Protein AF-A0A2A9PCC7-F1 (afdb_monomer)

Foldseek 3Di:
DDDDPVRQVVQVVVCVVDCPDCLVVQLVVVVVVCVVVVADWDFDPDAQDDCLQFPGNSQQVQLRTFHPVQPPAQFTFGDLSRDHTHGDQQDKRKDAVNQGNLVSVLVVLCQAWPADPPPPPGIDGDDLVSQLVVLSGGGGVRSVLSNVQSDQDQDQQEPVDADCDQDDPCQQHAHGDPHNNSVSVSVSVCSVVNDMEIEHRHYYPPGDPHHYHD

Solvent-accessible surface area (backbone atoms only — not comparable to full-atom values): 12075 Å² total; per-residue (Å²): 127,92,71,59,69,69,57,52,52,52,50,53,55,50,52,73,74,57,65,85,76,57,62,57,60,53,43,52,50,46,52,53,52,37,58,78,66,67,60,72,71,38,66,66,94,64,61,55,59,52,60,76,52,19,73,40,71,66,19,34,48,45,29,45,38,26,38,58,88,28,68,82,45,65,60,40,24,32,58,76,89,48,68,77,39,54,69,29,42,66,41,80,46,60,41,39,74,60,50,43,48,41,74,45,45,60,72,52,43,59,72,49,45,39,76,58,98,78,47,91,83,56,70,47,67,54,52,66,69,56,50,28,55,55,25,54,36,30,27,37,57,47,16,51,50,52,25,65,63,62,52,95,72,66,58,71,46,36,88,91,46,57,34,85,52,95,80,58,96,57,47,77,39,33,28,33,38,87,46,68,66,52,42,52,51,49,51,52,48,41,43,71,68,68,50,61,34,34,43,38,67,29,61,51,82,78,70,59,87,42,57,35,34,66

Secondary structure (DSSP, 8-state):
----HHHHHHHHHHHHT--SSSHHHHHHHHHHHHHHTT--EE--SS-SS-GGGBSSHHHHHHHH-EEGGGTTSSS-B--TTSPPPPB-TTS-EEESTTT--HHHHHTTHHHHEE--TT-TT--EE--HHHHHHHHHHB-HHHHHHHHHHS-S------TT--BSSTT-S-TTS-B--SSHHHHHHHHHHHHHTT--EEE-SS--SSPPSS-EE-

pLDDT: mean 88.78, std 9.53, range [52.44, 97.06]

Nearest PDB structures (foldseek):
  3qxf-assembly3_C  TM=2.014E-01  e=2.610E+00  Escherichia coli K-12

Radius of gyration: 18.15 Å; Cα contacts (8 Å, |Δi|>4): 337; chains: 1; bounding box: 40×47×53 Å

Structure (mmCIF, N/CA/C/O backbone):
data_AF-A0A2A9PCC7-F1
#
_entry.id   AF-A0A2A9PCC7-F1
#
loop_
_atom_site.group_PDB
_atom_site.id
_atom_site.type_symbol
_atom_site.label_atom_id
_atom_site.label_alt_id
_atom_site.label_comp_id
_atom_site.label_asym_id
_atom_site.label_entity_id
_atom_site.label_seq_id
_atom_site.pdbx_PDB_ins_code
_atom_site.Cartn_x
_atom_site.Cartn_y
_atom_site.Cartn_z
_atom_site.occupancy
_atom_site.B_iso_or_equiv
_atom_site.auth_seq_id
_atom_site.auth_comp_id
_atom_site.auth_asym_id
_atom_site.auth_atom_id
_atom_site.pdbx_PDB_model_num
ATOM 1 N N . MET A 1 1 ? -16.945 -7.552 2.153 1.00 56.59 1 MET A N 1
ATOM 2 C CA . MET A 1 1 ? -16.124 -8.610 2.769 1.00 56.59 1 MET A CA 1
ATOM 3 C C . MET A 1 1 ? -17.062 -9.746 3.156 1.00 56.59 1 MET A C 1
ATOM 5 O O . MET A 1 1 ? -17.793 -9.601 4.124 1.00 56.59 1 MET A O 1
ATOM 9 N N . HIS A 1 2 ? -17.140 -10.803 2.345 1.00 59.34 2 HIS A N 1
ATOM 10 C CA . HIS A 1 2 ? -17.903 -12.009 2.684 1.00 59.34 2 HIS A CA 1
ATOM 11 C C . HIS A 1 2 ? -16.913 -13.056 3.194 1.00 59.34 2 HIS A C 1
ATOM 13 O O . HIS A 1 2 ? -16.116 -13.575 2.422 1.00 59.34 2 HIS A O 1
ATOM 19 N N . VAL A 1 3 ? -16.936 -13.304 4.499 1.00 71.94 3 VAL A N 1
ATOM 20 C CA . VAL A 1 3 ? -16.258 -14.432 5.146 1.00 71.94 3 VAL A CA 1
ATOM 21 C C . VAL A 1 3 ? -17.315 -15.107 6.000 1.00 71.94 3 VAL A C 1
ATOM 23 O O . VAL A 1 3 ? -18.031 -14.427 6.740 1.00 71.94 3 VAL A O 1
ATOM 26 N N . GLU A 1 4 ? -17.439 -16.424 5.889 1.00 83.06 4 GLU A N 1
ATOM 27 C CA . GLU A 1 4 ? -18.392 -17.166 6.705 1.00 83.06 4 GLU A CA 1
ATOM 28 C C . GLU A 1 4 ? -17.988 -17.064 8.187 1.00 83.06 4 GLU A C 1
ATOM 30 O O . GLU A 1 4 ? -16.826 -17.322 8.521 1.00 83.06 4 GLU A O 1
ATOM 35 N N . PRO A 1 5 ? -18.906 -16.739 9.119 1.00 80.69 5 PRO A N 1
ATOM 36 C CA . PRO A 1 5 ? -18.561 -16.554 10.532 1.00 80.69 5 PRO A CA 1
ATOM 37 C C . PRO A 1 5 ? -17.791 -17.736 11.140 1.00 80.69 5 PRO A C 1
ATOM 39 O O . PRO A 1 5 ? -16.881 -17.553 11.946 1.00 80.69 5 PRO A O 1
ATOM 42 N N . LYS A 1 6 ? -18.112 -18.965 10.714 1.00 82.06 6 LYS A N 1
ATOM 43 C CA . LYS A 1 6 ? -17.423 -20.186 11.160 1.00 82.06 6 LYS A CA 1
ATOM 44 C C . LYS A 1 6 ? -15.967 -20.249 10.694 1.00 82.06 6 LYS A C 1
ATOM 46 O O . LYS A 1 6 ? -15.125 -20.763 11.426 1.00 82.06 6 LYS A O 1
ATOM 51 N N . GLU A 1 7 ? -15.673 -19.762 9.493 1.00 81.44 7 GLU A N 1
ATOM 52 C CA . GLU A 1 7 ? -14.310 -19.712 8.959 1.00 81.44 7 GLU A CA 1
ATOM 53 C C . GLU A 1 7 ? -13.479 -18.664 9.692 1.00 81.44 7 GLU A C 1
ATOM 55 O O . GLU A 1 7 ? -12.349 -18.948 10.086 1.00 81.44 7 GLU A O 1
ATOM 60 N N . LEU A 1 8 ? -14.071 -17.497 9.962 1.00 77.94 8 LEU A N 1
ATOM 61 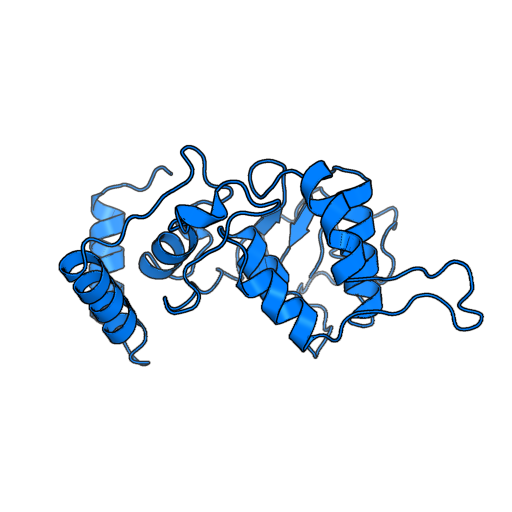C CA . LEU A 1 8 ? -13.422 -16.445 10.737 1.00 77.94 8 LEU A CA 1
ATOM 62 C C . LEU A 1 8 ? -13.056 -16.930 12.146 1.00 77.94 8 LEU A C 1
ATOM 64 O O . LEU A 1 8 ? -11.912 -16.776 12.564 1.00 77.94 8 LEU A O 1
ATOM 68 N N . ILE A 1 9 ? -13.994 -17.567 12.855 1.00 80.94 9 ILE A N 1
ATOM 69 C CA . ILE A 1 9 ? -13.752 -18.101 14.206 1.00 80.94 9 ILE A CA 1
ATOM 70 C C . ILE A 1 9 ? -12.628 -19.141 14.191 1.00 80.94 9 ILE A C 1
ATOM 72 O O . ILE A 1 9 ? -11.730 -19.085 15.029 1.00 80.94 9 ILE A O 1
ATOM 76 N N . LYS A 1 10 ? -12.644 -20.070 13.226 1.00 82.75 10 LYS A N 1
ATOM 77 C CA . LYS A 1 10 ? -11.577 -21.071 13.077 1.00 82.75 10 LYS A CA 1
ATOM 78 C C . LYS A 1 10 ? -10.221 -20.423 12.813 1.00 82.75 10 LYS A C 1
ATOM 80 O O . LYS A 1 10 ? -9.235 -20.840 13.409 1.00 82.75 10 LYS A O 1
ATOM 85 N N . SER A 1 11 ? -10.176 -19.412 11.947 1.00 76.50 11 SER A N 1
ATOM 86 C CA . SER A 1 11 ? -8.943 -18.697 11.628 1.00 76.50 11 SER A CA 1
ATOM 87 C C . SER A 1 11 ? -8.408 -17.935 12.841 1.00 76.50 11 SER A C 1
ATOM 89 O O . SER A 1 11 ? -7.229 -18.054 13.144 1.00 76.50 11 SER A O 1
ATOM 91 N N . ILE A 1 12 ? -9.264 -17.247 13.601 1.00 79.31 12 ILE A N 1
ATOM 92 C CA . ILE A 1 12 ? -8.862 -16.573 14.845 1.00 79.31 12 ILE A CA 1
ATOM 93 C C . ILE A 1 12 ? -8.318 -17.580 15.866 1.00 79.31 12 ILE A C 1
ATOM 95 O O . ILE A 1 12 ? -7.253 -17.356 16.431 1.00 79.31 12 ILE A O 1
ATOM 99 N N . ALA A 1 13 ? -9.017 -18.698 16.084 1.00 77.38 13 ALA A N 1
ATOM 100 C CA . ALA A 1 13 ? -8.581 -19.731 17.024 1.00 77.38 13 ALA A CA 1
ATOM 101 C C . ALA A 1 13 ? -7.237 -20.359 16.620 1.00 77.38 13 ALA A C 1
ATOM 103 O O . ALA A 1 13 ? -6.400 -20.637 17.474 1.00 77.38 13 ALA A O 1
ATOM 104 N N . PHE A 1 14 ? -7.024 -20.556 15.318 1.00 81.19 14 PHE A N 1
ATOM 105 C CA . PHE A 1 14 ? -5.764 -21.054 14.781 1.00 81.19 14 PHE A CA 1
ATOM 106 C C . PHE A 1 14 ? -4.611 -20.074 15.007 1.00 81.19 14 PHE A C 1
ATOM 108 O O . PHE A 1 14 ? -3.560 -20.494 15.481 1.00 81.19 14 PHE A O 1
ATOM 115 N N . GLU A 1 15 ? -4.811 -18.784 14.722 1.00 75.44 15 GLU A N 1
ATOM 116 C CA . GLU A 1 15 ? -3.788 -17.754 14.947 1.00 75.44 15 GLU A CA 1
ATOM 117 C C . GLU A 1 15 ? -3.449 -17.608 16.438 1.00 75.44 15 GLU A C 1
ATOM 119 O O . GLU A 1 15 ? -2.276 -17.534 16.790 1.00 75.44 15 GLU A O 1
ATOM 124 N N . LEU A 1 16 ? -4.452 -17.666 17.324 1.00 74.75 16 LEU A N 1
ATOM 125 C CA . LEU A 1 16 ? -4.245 -17.679 18.780 1.00 74.75 16 LEU A CA 1
ATOM 126 C C . LEU A 1 16 ? -3.413 -18.878 19.254 1.00 74.75 16 LEU A C 1
ATOM 128 O O . LEU A 1 16 ? -2.677 -18.763 20.228 1.00 74.75 16 LEU A O 1
ATOM 132 N N . GLY A 1 17 ? -3.512 -20.023 18.576 1.00 68.25 17 GLY A N 1
ATOM 133 C CA . GLY A 1 17 ? -2.721 -21.213 18.890 1.00 68.25 17 GLY A CA 1
ATOM 134 C C . GLY A 1 17 ? -1.304 -21.213 18.307 1.00 68.25 17 GLY A C 1
ATOM 135 O O . GLY A 1 17 ? -0.529 -22.109 18.635 1.00 68.25 17 GLY A O 1
ATOM 136 N N . LYS A 1 18 ? -0.970 -20.259 17.429 1.00 70.62 18 LYS A N 1
ATOM 137 C CA . LYS A 1 18 ? 0.255 -20.247 16.615 1.00 70.62 18 LYS A CA 1
ATOM 138 C C . LYS A 1 18 ? 1.176 -19.050 16.852 1.00 70.62 18 LYS A C 1
ATOM 140 O O . LYS A 1 18 ? 2.086 -18.863 16.049 1.00 70.62 18 LYS A O 1
ATOM 145 N N . ASP A 1 19 ? 0.967 -18.242 17.892 1.00 65.12 19 ASP A N 1
ATOM 146 C CA . ASP A 1 19 ? 1.763 -17.023 18.113 1.00 65.12 19 ASP A CA 1
ATOM 147 C C . ASP A 1 19 ? 3.238 -17.329 18.454 1.00 65.12 19 ASP A C 1
ATOM 149 O O . ASP A 1 19 ? 3.664 -17.291 19.603 1.00 65.12 19 ASP A O 1
ATOM 153 N N . GLU A 1 20 ? 4.035 -17.650 17.433 1.00 52.44 20 GLU A N 1
ATOM 154 C CA . GLU A 1 20 ? 5.476 -17.902 17.533 1.00 52.44 20 GLU A CA 1
ATOM 155 C C . GLU A 1 20 ? 6.285 -16.603 17.712 1.00 52.44 20 GLU A C 1
ATOM 157 O O . GLU A 1 20 ? 7.461 -16.672 18.063 1.00 52.44 20 GLU A O 1
ATOM 162 N N . PHE A 1 21 ? 5.692 -15.417 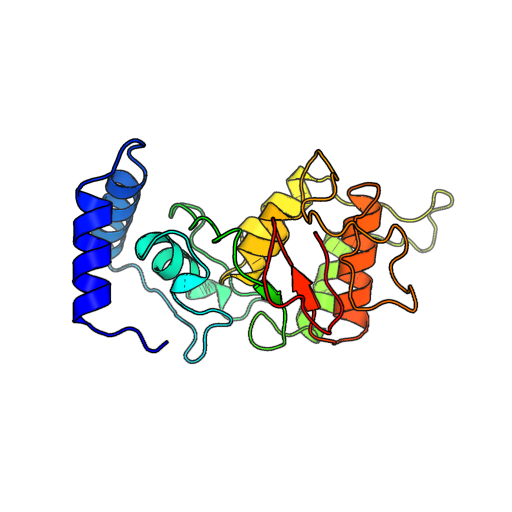17.490 1.00 54.94 21 PHE A N 1
ATOM 163 C CA . PHE A 1 21 ? 6.433 -14.147 17.391 1.00 54.94 21 PHE A CA 1
ATOM 164 C C . PHE A 1 21 ? 5.946 -13.015 18.321 1.00 54.94 21 PHE A C 1
ATOM 166 O O . PHE A 1 21 ? 6.526 -11.929 18.293 1.00 54.94 21 PHE A O 1
ATOM 173 N N . GLY A 1 22 ? 4.904 -13.216 19.136 1.00 59.81 22 GLY A N 1
ATOM 174 C CA . GLY A 1 22 ? 4.375 -12.208 20.074 1.00 59.81 22 GLY A CA 1
ATOM 175 C C . GLY A 1 22 ? 3.668 -11.021 19.401 1.00 59.81 22 GLY A C 1
ATOM 176 O O . GLY A 1 22 ? 3.331 -10.021 20.044 1.00 59.81 22 GLY A O 1
ATOM 177 N N . HIS A 1 23 ? 3.455 -11.090 18.083 1.00 68.38 23 HIS A N 1
ATOM 178 C CA . HIS A 1 23 ? 2.766 -10.045 17.325 1.00 68.38 23 HIS A CA 1
ATOM 179 C C . HIS A 1 23 ? 1.268 -10.027 17.628 1.00 68.38 23 HIS A C 1
ATOM 181 O O . HIS A 1 23 ? 0.637 -8.964 17.552 1.00 68.38 23 HIS A O 1
ATOM 187 N N . LEU A 1 24 ? 0.701 -11.181 17.983 1.00 79.31 24 LEU A N 1
ATOM 188 C CA . LEU A 1 24 ? -0.704 -11.280 18.332 1.00 79.31 24 LEU A CA 1
ATOM 189 C C . LEU A 1 24 ? -0.963 -10.689 19.717 1.00 79.31 24 LEU A C 1
ATOM 191 O O . LEU A 1 24 ? -1.853 -9.849 19.842 1.00 79.31 24 LEU A O 1
ATOM 195 N N . ASP A 1 25 ? -0.130 -11.010 20.706 1.00 81.19 25 ASP A N 1
ATOM 196 C CA . ASP A 1 25 ? -0.209 -10.422 22.049 1.00 81.19 25 ASP A CA 1
ATOM 197 C C . ASP A 1 25 ? -0.170 -8.891 22.020 1.00 81.19 25 ASP A C 1
ATOM 199 O O . ASP A 1 25 ? -1.017 -8.221 22.622 1.00 81.19 25 ASP A O 1
ATOM 203 N N . TYR A 1 26 ? 0.765 -8.310 21.261 1.00 85.50 26 TYR A N 1
ATOM 204 C CA . TYR A 1 26 ? 0.844 -6.856 21.131 1.00 85.50 26 TYR A CA 1
ATOM 205 C C . TYR A 1 26 ? -0.391 -6.267 20.432 1.00 85.50 26 TYR A C 1
ATOM 207 O O . TYR A 1 26 ? -0.892 -5.213 20.829 1.00 85.50 26 TYR A O 1
ATOM 215 N N . THR A 1 27 ? -0.913 -6.944 19.407 1.00 89.31 27 THR A N 1
ATOM 216 C CA . THR A 1 27 ? -2.124 -6.515 18.690 1.00 89.31 27 THR A CA 1
ATOM 217 C C . THR A 1 27 ? -3.352 -6.535 19.607 1.00 89.31 27 THR A C 1
ATOM 219 O O . THR A 1 27 ? -4.112 -5.565 19.654 1.00 89.31 27 THR A O 1
ATOM 222 N N . LEU A 1 28 ? -3.524 -7.599 20.396 1.00 89.06 28 LEU A 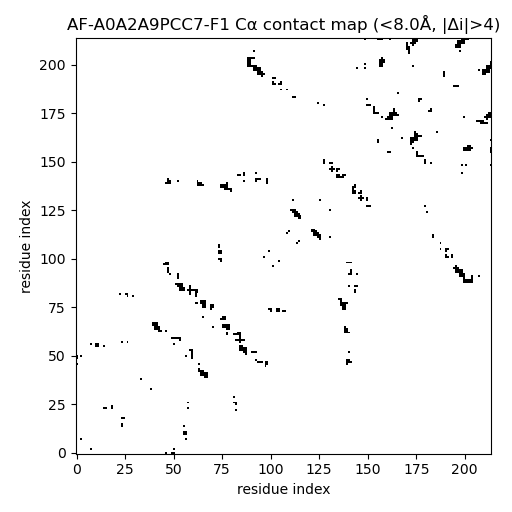N 1
ATOM 223 C CA . LEU A 1 28 ? -4.598 -7.717 21.384 1.00 89.06 28 LEU A CA 1
ATOM 224 C C . LEU A 1 28 ? -4.473 -6.653 22.479 1.00 89.06 28 LEU A C 1
ATOM 226 O O . LEU A 1 28 ? -5.461 -6.002 22.830 1.00 89.06 28 LEU A O 1
ATOM 230 N N . TRP A 1 29 ? -3.255 -6.423 22.973 1.00 90.19 29 TRP A N 1
ATOM 231 C CA . TRP A 1 29 ? -2.974 -5.354 23.926 1.00 90.19 29 TRP A CA 1
ATOM 232 C C . TRP A 1 29 ? -3.323 -3.976 23.357 1.00 90.19 29 TRP A C 1
ATOM 234 O O . TRP A 1 29 ? -3.916 -3.153 24.061 1.00 90.19 29 TRP A O 1
ATOM 244 N N . TRP A 1 30 ? -3.010 -3.725 22.082 1.00 93.62 30 TRP A N 1
ATOM 245 C CA . TRP A 1 30 ? -3.368 -2.477 21.416 1.00 93.62 30 TRP A CA 1
ATOM 246 C C . TRP A 1 30 ? -4.885 -2.279 21.403 1.00 93.62 30 TRP A C 1
ATOM 248 O O . TRP A 1 30 ? -5.349 -1.214 21.811 1.00 93.62 30 TRP A O 1
ATOM 258 N N . TYR A 1 31 ? -5.670 -3.300 21.033 1.00 93.62 31 TYR A N 1
ATOM 259 C CA . TYR A 1 31 ? -7.136 -3.204 21.042 1.00 93.62 31 TYR A CA 1
ATOM 260 C C . TYR A 1 31 ? -7.699 -2.953 22.438 1.00 93.62 31 TYR A C 1
ATOM 262 O O . TYR A 1 31 ? -8.543 -2.071 22.604 1.00 93.62 31 TYR A O 1
ATOM 270 N N . ALA A 1 32 ? -7.206 -3.668 23.452 1.00 93.62 32 ALA A N 1
ATOM 271 C CA . ALA A 1 32 ? -7.622 -3.455 24.834 1.00 93.62 32 ALA A CA 1
ATOM 272 C C . ALA A 1 32 ? -7.322 -2.016 25.285 1.00 93.62 32 ALA A C 1
ATOM 274 O O . ALA A 1 32 ? -8.191 -1.323 25.816 1.00 93.62 32 ALA A O 1
ATOM 275 N N . ARG A 1 33 ? -6.112 -1.519 25.002 1.00 95.50 33 ARG A N 1
ATOM 276 C CA . ARG A 1 33 ? -5.699 -0.152 25.338 1.00 95.50 33 ARG A CA 1
ATOM 277 C C . ARG A 1 33 ? -6.510 0.903 24.584 1.00 95.50 33 ARG A C 1
ATOM 279 O O . ARG A 1 33 ? -6.892 1.903 25.191 1.00 95.50 33 ARG A O 1
ATOM 286 N N . ALA A 1 34 ? -6.751 0.706 23.291 1.00 94.25 34 ALA A N 1
ATOM 287 C CA . ALA A 1 34 ? -7.556 1.596 22.460 1.00 94.25 34 ALA A CA 1
ATOM 288 C C . ALA A 1 34 ? -9.001 1.662 22.974 1.00 94.25 34 ALA A C 1
ATOM 290 O O . ALA A 1 34 ? -9.540 2.755 23.141 1.00 94.25 34 ALA A O 1
ATOM 291 N N . SER A 1 35 ? -9.579 0.510 23.329 1.00 94.50 35 SER A N 1
ATOM 292 C CA . SER A 1 35 ? -1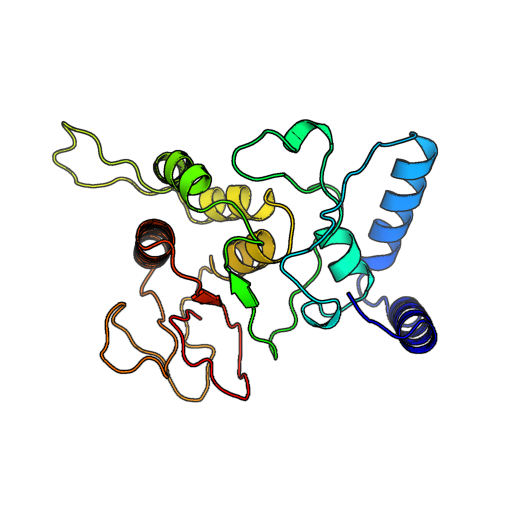0.917 0.413 23.915 1.00 94.50 35 SER A CA 1
ATOM 293 C C . SER A 1 35 ? -11.004 1.122 25.267 1.00 94.50 35 SER A C 1
ATOM 295 O O . SER A 1 35 ? -11.899 1.938 25.466 1.00 94.50 35 SER A O 1
ATOM 297 N N . CYS A 1 36 ? -10.060 0.884 26.186 1.00 95.56 36 CYS A N 1
ATOM 298 C CA . CYS A 1 36 ? -10.034 1.551 27.496 1.00 95.56 36 CYS A CA 1
ATOM 299 C C . CYS A 1 36 ? -9.919 3.077 27.385 1.00 95.56 36 CYS A C 1
ATOM 301 O O . CYS A 1 36 ? -10.409 3.802 28.247 1.00 95.56 36 CYS A O 1
ATOM 303 N N . LYS A 1 37 ? -9.265 3.571 26.330 1.00 95.38 37 LYS A N 1
ATOM 304 C CA . LYS A 1 37 ? -9.120 5.005 26.057 1.00 95.38 37 LYS A CA 1
ATOM 305 C C . LYS A 1 37 ? -10.290 5.606 25.275 1.00 95.38 37 LYS A C 1
ATOM 307 O O . LYS A 1 37 ? -10.262 6.807 25.026 1.00 95.38 37 LYS A O 1
ATOM 312 N N . GLY A 1 38 ? -11.270 4.802 24.856 1.00 95.12 38 GLY A N 1
ATOM 313 C CA . GLY A 1 38 ? -12.356 5.258 23.988 1.00 95.12 38 GLY A CA 1
ATOM 314 C C . GLY A 1 38 ? -11.850 5.802 22.650 1.00 95.12 38 GLY A C 1
ATOM 315 O O . GLY A 1 38 ? -12.382 6.788 22.147 1.00 95.12 38 GLY A O 1
ATOM 316 N N . LEU A 1 39 ? -10.779 5.212 22.106 1.00 95.50 39 LEU A N 1
ATOM 317 C CA . LEU A 1 39 ? -10.175 5.674 20.862 1.00 95.50 39 LEU A CA 1
ATOM 318 C C . LEU A 1 39 ? -11.165 5.517 19.704 1.00 95.50 39 LEU A C 1
ATOM 320 O O . LEU A 1 39 ? -11.618 4.415 19.400 1.00 95.50 39 LEU A O 1
ATOM 324 N N . GLU A 1 40 ? -11.467 6.623 19.033 1.00 95.88 40 GLU A N 1
ATOM 325 C CA . GLU A 1 40 ? -12.351 6.607 17.874 1.00 95.88 40 GLU A CA 1
ATOM 326 C C . GLU A 1 40 ? -11.615 6.115 16.622 1.00 95.88 40 GLU A C 1
ATOM 328 O O . GLU A 1 40 ? -10.528 6.589 16.278 1.00 95.88 40 GLU A O 1
ATOM 333 N N . ILE A 1 41 ? -12.250 5.191 15.906 1.00 95.00 41 ILE A N 1
ATOM 334 C CA . ILE A 1 41 ? -11.745 4.594 14.669 1.00 95.00 41 ILE A CA 1
ATOM 335 C C . ILE A 1 41 ? -12.743 4.810 13.530 1.00 95.00 41 ILE A C 1
ATOM 337 O O . ILE A 1 41 ? -13.940 4.997 13.748 1.00 95.00 41 ILE A O 1
ATOM 341 N N . CYS A 1 42 ? -12.254 4.763 12.299 1.00 96.19 42 CYS A N 1
ATOM 342 C CA . CYS A 1 42 ? -13.079 4.698 11.099 1.00 96.19 42 CYS A CA 1
ATOM 343 C C . CYS A 1 42 ? -12.698 3.464 10.279 1.00 96.19 42 CYS A C 1
ATOM 345 O O . CYS A 1 42 ? -11.594 2.940 10.410 1.00 96.19 42 CYS A O 1
ATOM 347 N N . TRP A 1 43 ? -13.600 3.017 9.411 1.00 94.75 43 TRP A N 1
ATOM 348 C CA . TRP A 1 43 ? -13.320 1.988 8.413 1.00 94.75 43 TRP A CA 1
ATOM 349 C C . TRP A 1 43 ? -14.090 2.286 7.123 1.00 94.75 43 TRP A C 1
ATOM 351 O O . TRP A 1 43 ? -15.183 2.862 7.171 1.00 94.75 43 TRP A O 1
ATOM 361 N N . PRO A 1 44 ? -13.545 1.923 5.951 1.00 92.44 44 PRO A N 1
ATOM 362 C CA . PRO A 1 44 ? -14.246 2.096 4.689 1.00 92.44 44 PRO A CA 1
ATOM 363 C C . PRO A 1 44 ? -15.460 1.162 4.607 1.00 92.44 44 PRO A C 1
ATOM 365 O O . PRO A 1 44 ? -15.382 -0.018 4.942 1.00 92.44 44 PRO A O 1
ATOM 368 N N . VAL A 1 45 ? -16.577 1.669 4.076 1.00 91.62 45 VAL A N 1
ATOM 369 C CA . VAL A 1 45 ? -17.763 0.843 3.764 1.00 91.62 45 VAL A CA 1
ATOM 370 C C . VAL A 1 45 ? -17.432 -0.204 2.692 1.00 91.62 45 VAL A C 1
ATOM 372 O O . VAL A 1 45 ? -17.956 -1.316 2.704 1.00 91.62 45 VAL A O 1
ATOM 375 N N . ARG A 1 46 ? -16.542 0.155 1.760 1.00 92.31 46 ARG A N 1
ATOM 376 C CA . ARG A 1 46 ? -16.029 -0.712 0.697 1.00 92.31 46 ARG A CA 1
ATOM 377 C C . ARG A 1 46 ? -14.496 -0.690 0.735 1.00 92.31 46 ARG A C 1
ATOM 379 O O . ARG A 1 46 ? -13.919 0.186 0.096 1.00 92.31 46 ARG A O 1
ATOM 386 N N . PRO A 1 47 ? -13.848 -1.570 1.522 1.00 93.31 47 PRO A N 1
ATOM 387 C CA . PRO A 1 47 ? -12.390 -1.668 1.535 1.00 93.31 47 PRO A CA 1
ATOM 388 C C . PRO A 1 47 ? -11.855 -2.065 0.155 1.00 93.31 47 PRO A C 1
ATOM 390 O O . PRO A 1 47 ? -12.549 -2.720 -0.623 1.00 93.31 47 PRO A O 1
ATOM 393 N N . ASP A 1 48 ? -10.604 -1.704 -0.137 1.00 93.31 48 ASP A N 1
ATOM 394 C CA . ASP A 1 48 ? -9.931 -2.063 -1.391 1.00 93.31 48 ASP A CA 1
ATOM 395 C C . ASP A 1 48 ? -9.424 -3.512 -1.421 1.00 93.31 48 ASP A C 1
ATOM 397 O O . ASP A 1 48 ? -8.780 -3.926 -2.384 1.00 93.31 48 ASP A O 1
ATOM 401 N N . PHE A 1 49 ? -9.716 -4.286 -0.378 1.00 94.81 49 PHE A N 1
ATOM 402 C CA . PHE A 1 49 ? -9.197 -5.626 -0.152 1.00 94.81 49 PHE A CA 1
ATOM 403 C C . PHE A 1 49 ? -10.245 -6.583 0.402 1.00 94.81 49 PHE A C 1
ATOM 405 O O . PHE A 1 49 ? -11.239 -6.179 1.012 1.00 94.81 49 PHE A O 1
ATOM 412 N N . ASP A 1 50 ? -9.942 -7.868 0.249 1.00 93.00 50 ASP A N 1
ATOM 413 C CA . ASP A 1 50 ? -10.619 -8.962 0.925 1.00 93.00 50 ASP A CA 1
ATOM 414 C C . ASP A 1 50 ? -9.765 -9.510 2.065 1.00 93.00 50 ASP A C 1
ATOM 416 O O . ASP A 1 50 ? -8.544 -9.372 2.098 1.00 93.00 50 ASP A O 1
ATOM 420 N N . PHE A 1 51 ? -10.422 -10.198 2.994 1.00 90.44 51 PHE A N 1
ATOM 421 C CA . PHE A 1 51 ? -9.787 -10.809 4.159 1.00 90.44 51 PHE A CA 1
ATOM 422 C C . PHE A 1 51 ? -8.557 -11.662 3.804 1.00 90.44 51 PHE A C 1
ATOM 424 O O . PHE A 1 51 ? -7.507 -11.545 4.429 1.00 90.44 51 PHE A O 1
ATOM 431 N N . TYR A 1 52 ? -8.669 -12.473 2.751 1.00 91.94 52 TYR A N 1
ATOM 432 C CA . TYR A 1 52 ? -7.623 -13.405 2.326 1.00 91.94 52 TYR A CA 1
ATOM 433 C C . TYR A 1 52 ? -6.400 -12.737 1.688 1.00 91.94 52 TYR A C 1
ATOM 435 O O . TYR A 1 52 ? -5.407 -13.423 1.440 1.00 91.94 52 TYR A O 1
ATOM 443 N N . ASP A 1 53 ? -6.455 -11.430 1.406 1.00 94.25 53 ASP A N 1
ATOM 444 C CA . ASP A 1 53 ? -5.294 -10.667 0.935 1.00 94.25 53 ASP A CA 1
ATOM 445 C C . ASP A 1 53 ? -4.226 -10.500 2.020 1.00 94.25 53 ASP A C 1
ATOM 447 O O . ASP A 1 53 ? -3.089 -10.137 1.710 1.00 94.25 53 ASP A O 1
ATOM 451 N N . PHE A 1 54 ? -4.571 -10.811 3.269 1.00 94.44 54 PHE A N 1
ATOM 452 C CA . PHE A 1 54 ? -3.668 -10.863 4.407 1.00 94.44 54 PHE A CA 1
ATOM 453 C C . PHE A 1 54 ? -3.443 -12.306 4.853 1.00 94.44 54 PHE A C 1
ATOM 455 O O . PHE A 1 54 ? -4.261 -13.191 4.609 1.00 94.44 54 PHE A O 1
ATOM 462 N N . THR A 1 55 ? -2.313 -12.549 5.513 1.00 91.69 55 THR A N 1
ATOM 463 C CA . THR A 1 55 ? -1.991 -13.873 6.063 1.00 91.69 55 THR A CA 1
ATOM 464 C C . THR A 1 55 ? -2.835 -14.220 7.284 1.00 91.69 55 THR A C 1
ATOM 466 O O . THR A 1 55 ? -3.012 -15.400 7.561 1.00 91.69 55 THR A O 1
ATOM 469 N N . SER A 1 56 ? -3.352 -13.215 8.004 1.00 88.50 56 SER A N 1
ATOM 470 C CA . SER A 1 56 ? -4.141 -13.412 9.219 1.00 88.50 56 SER A CA 1
ATOM 471 C C . SER A 1 56 ? -5.336 -12.449 9.326 1.00 88.50 56 SER A C 1
ATOM 473 O O . SER A 1 56 ? -5.276 -11.324 8.809 1.00 88.50 56 SER A O 1
ATOM 475 N N . PRO A 1 57 ? -6.402 -12.844 10.056 1.00 88.00 57 PRO A N 1
ATOM 476 C CA . PRO A 1 57 ? -7.527 -11.976 10.398 1.00 88.00 57 PRO A CA 1
ATOM 477 C C . PRO A 1 57 ? -7.126 -10.646 11.014 1.00 88.00 57 PRO A C 1
ATOM 479 O O . PRO A 1 57 ? -7.666 -9.601 10.658 1.00 88.00 57 PRO A O 1
ATOM 482 N N . PHE A 1 58 ? -6.168 -10.687 11.935 1.00 89.00 58 PHE A N 1
ATOM 483 C CA . PHE A 1 58 ? -5.682 -9.502 12.625 1.00 89.00 58 PHE A CA 1
ATOM 484 C C . PHE A 1 58 ? -4.951 -8.565 11.670 1.00 89.00 58 PHE A C 1
ATOM 486 O O . PHE A 1 58 ? -5.115 -7.355 11.765 1.00 89.00 58 PHE A O 1
ATOM 493 N N . GLY A 1 59 ? -4.238 -9.107 10.680 1.00 91.12 59 GLY A N 1
ATOM 494 C CA . GLY A 1 59 ? -3.647 -8.299 9.624 1.00 91.12 59 GLY A CA 1
ATOM 495 C C . GLY A 1 59 ? -4.687 -7.567 8.775 1.00 91.12 59 GLY A C 1
ATOM 496 O O . GLY A 1 59 ? -4.539 -6.369 8.525 1.00 91.12 59 GLY A O 1
ATOM 497 N N . ALA A 1 60 ? -5.763 -8.261 8.390 1.00 93.31 60 ALA A N 1
ATOM 498 C CA . ALA A 1 60 ? -6.879 -7.656 7.665 1.00 93.31 60 ALA A CA 1
ATOM 499 C C . ALA A 1 60 ? -7.601 -6.593 8.508 1.00 93.31 60 ALA A C 1
ATOM 501 O O . ALA A 1 60 ? -7.939 -5.525 7.998 1.00 93.31 60 ALA A O 1
ATOM 502 N N . LEU A 1 61 ? -7.797 -6.852 9.805 1.00 92.94 61 LEU A N 1
ATOM 503 C CA . LEU A 1 61 ? -8.404 -5.897 10.726 1.00 92.94 61 LEU A CA 1
ATOM 504 C C . LEU A 1 61 ? -7.521 -4.656 10.899 1.00 92.94 61 LEU A C 1
ATOM 506 O O . LEU A 1 61 ? -8.016 -3.544 10.755 1.00 92.94 61 LEU A O 1
ATOM 510 N N . SER A 1 62 ? -6.213 -4.817 11.112 1.00 93.50 62 SER A N 1
ATOM 511 C CA . SER A 1 62 ? -5.272 -3.694 11.199 1.00 93.50 62 SER A CA 1
ATOM 512 C C . SER A 1 62 ? -5.274 -2.819 9.946 1.00 93.50 62 SER A C 1
ATOM 514 O O . SER A 1 62 ? -5.182 -1.599 10.057 1.00 93.50 62 SER A O 1
ATOM 516 N N . ALA A 1 63 ? -5.415 -3.415 8.759 1.00 94.56 63 ALA A N 1
ATOM 517 C CA . ALA A 1 63 ? -5.524 -2.668 7.507 1.00 94.56 63 ALA A CA 1
ATOM 518 C C . ALA A 1 63 ? -6.880 -1.962 7.329 1.00 94.56 63 ALA A C 1
ATOM 520 O O . ALA A 1 63 ? -6.963 -0.973 6.599 1.00 94.56 63 ALA A O 1
ATOM 521 N N . LEU A 1 64 ? -7.936 -2.457 7.983 1.00 95.06 64 LEU A N 1
ATOM 522 C CA . LEU A 1 64 ? -9.281 -1.881 7.932 1.00 95.06 64 LEU A CA 1
ATOM 523 C C . LEU A 1 64 ? -9.406 -0.618 8.795 1.00 95.06 64 LEU A C 1
ATOM 525 O O . LEU A 1 64 ? -10.204 0.265 8.476 1.00 95.06 64 LEU A O 1
ATOM 529 N N . LEU A 1 65 ? -8.639 -0.540 9.884 1.00 95.75 65 LEU A N 1
ATOM 530 C CA . LEU A 1 65 ? -8.716 0.548 10.853 1.00 95.75 65 LEU A CA 1
ATOM 531 C C . LEU A 1 65 ? -8.009 1.813 10.361 1.00 95.75 65 LEU A C 1
ATOM 533 O O . LEU A 1 65 ? -6.804 1.841 10.110 1.00 95.75 65 LEU A O 1
ATOM 537 N N . VAL A 1 66 ? -8.778 2.896 10.300 1.00 96.50 66 VAL A N 1
ATOM 538 C CA . VAL A 1 66 ? -8.351 4.219 9.847 1.00 96.50 66 VAL A CA 1
ATOM 539 C C . VAL A 1 66 ? -8.471 5.213 10.991 1.00 96.50 66 VAL A C 1
ATOM 541 O O . VAL A 1 66 ? -9.443 5.197 11.753 1.00 96.50 66 VAL A O 1
ATOM 544 N N . ARG A 1 67 ? -7.504 6.123 11.096 1.00 97.06 67 ARG A N 1
ATOM 545 C CA . ARG A 1 67 ? -7.567 7.215 12.064 1.00 97.06 67 ARG A CA 1
ATOM 546 C C . ARG A 1 67 ? -8.624 8.240 11.662 1.00 97.06 67 ARG A C 1
ATOM 548 O O . ARG A 1 67 ? -8.563 8.796 10.562 1.00 97.06 67 ARG A O 1
ATOM 555 N N . LYS A 1 68 ? -9.546 8.547 12.579 1.00 96.31 68 LYS A N 1
ATOM 556 C CA . LYS A 1 68 ? -10.650 9.498 12.359 1.00 96.31 68 LYS A CA 1
ATOM 557 C C . LYS A 1 68 ? -10.177 10.896 11.943 1.00 96.31 68 LYS A C 1
ATOM 559 O O . LYS A 1 68 ? -10.823 11.534 11.120 1.00 96.31 68 LYS A O 1
ATOM 564 N N . ASP A 1 69 ? -9.052 11.366 12.474 1.00 96.44 69 ASP A N 1
ATOM 565 C CA . ASP A 1 69 ? -8.502 12.692 12.166 1.00 96.44 69 ASP A CA 1
ATOM 566 C C . ASP A 1 69 ? -7.941 12.806 10.739 1.00 96.44 69 ASP A C 1
ATOM 568 O O . ASP A 1 69 ? -7.894 13.899 10.185 1.00 96.44 69 ASP A O 1
ATOM 572 N N . SER A 1 70 ? -7.588 11.679 10.117 1.00 96.44 70 SER A N 1
ATOM 573 C CA . SER A 1 70 ? -6.973 11.628 8.784 1.00 96.44 70 SER A CA 1
ATOM 574 C C . SER A 1 70 ? -7.957 11.411 7.630 1.00 96.44 70 SER A C 1
ATOM 576 O O . SER A 1 70 ? -7.550 11.372 6.474 1.00 96.44 70 SER A O 1
ATOM 578 N N . ILE A 1 71 ? -9.262 11.271 7.894 1.00 94.00 71 ILE A N 1
ATOM 579 C CA . ILE A 1 71 ? -10.252 10.945 6.846 1.00 94.00 71 ILE A CA 1
ATOM 580 C C . ILE A 1 71 ? -10.368 12.021 5.752 1.00 94.00 71 ILE A C 1
ATOM 582 O O . ILE A 1 71 ? -10.907 11.753 4.680 1.00 94.00 71 ILE A O 1
ATOM 586 N N . ARG A 1 72 ? -9.909 13.247 6.039 1.00 93.50 72 ARG A N 1
ATOM 587 C CA . ARG A 1 72 ? -9.901 14.383 5.104 1.00 93.50 72 ARG A CA 1
ATOM 588 C C . ARG A 1 72 ? -8.552 14.587 4.415 1.00 93.50 72 ARG A C 1
ATOM 590 O O . ARG A 1 72 ? -8.478 15.425 3.519 1.00 93.50 72 ARG A O 1
ATOM 597 N N . ASP A 1 73 ? -7.523 13.843 4.814 1.00 94.94 73 ASP A N 1
ATOM 598 C CA . ASP A 1 73 ? -6.217 13.884 4.166 1.00 94.94 73 ASP A CA 1
ATOM 599 C C . ASP A 1 73 ? -6.326 13.350 2.727 1.00 94.94 73 ASP A C 1
ATOM 601 O O . ASP A 1 73 ? -7.299 12.692 2.344 1.00 94.94 73 ASP A O 1
ATOM 605 N N . LEU A 1 74 ? -5.306 13.627 1.909 1.00 93.75 74 LEU A N 1
ATOM 606 C CA . LEU A 1 74 ? -5.242 13.138 0.528 1.00 93.75 74 LEU A CA 1
ATOM 607 C C . LEU A 1 74 ? -5.287 11.602 0.467 1.00 93.75 74 LEU A C 1
ATOM 609 O O . LEU A 1 74 ? -5.929 11.044 -0.424 1.00 93.75 74 LEU A O 1
ATOM 613 N N . VAL A 1 75 ? -4.672 10.942 1.455 1.00 94.94 75 VAL A N 1
ATOM 614 C CA . VAL A 1 75 ? -4.799 9.507 1.725 1.00 94.94 75 VAL A CA 1
ATOM 615 C C . VAL A 1 75 ? -5.053 9.315 3.223 1.00 94.94 75 VAL A C 1
ATOM 617 O O . VAL A 1 75 ? -4.248 9.794 4.028 1.00 94.94 75 VAL A O 1
ATOM 620 N N . PRO A 1 76 ? -6.136 8.623 3.625 1.00 95.94 76 PRO A N 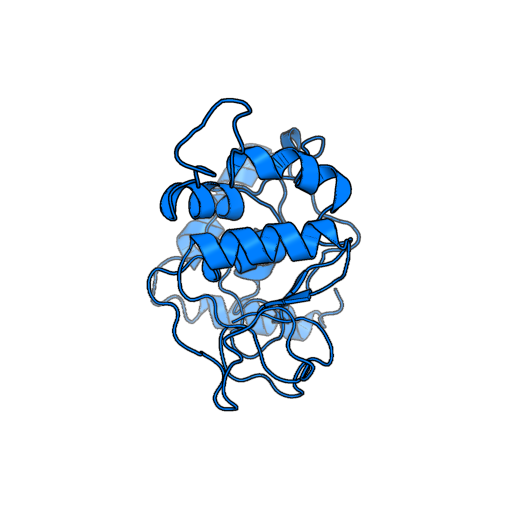1
ATOM 621 C CA . PRO A 1 76 ? -6.382 8.319 5.029 1.00 95.94 76 PRO A CA 1
ATOM 622 C C . PRO A 1 76 ? -5.256 7.483 5.642 1.00 95.94 76 PRO A C 1
ATOM 624 O O . PRO A 1 76 ? -4.650 6.639 4.978 1.00 95.94 76 PRO A O 1
ATOM 627 N N . LYS A 1 77 ? -4.988 7.702 6.929 1.00 96.81 77 LYS A N 1
ATOM 628 C CA . LYS A 1 77 ? -3.842 7.125 7.634 1.00 96.81 77 LYS A CA 1
ATOM 629 C C . LYS A 1 77 ? -4.249 6.002 8.576 1.00 96.81 77 LYS A C 1
ATOM 631 O O . LYS A 1 77 ? -5.291 6.065 9.233 1.00 96.81 77 LYS A O 1
ATOM 636 N N . ARG A 1 78 ? -3.386 4.992 8.686 1.00 95.62 78 ARG A N 1
ATOM 637 C CA . ARG A 1 78 ? -3.517 3.919 9.680 1.00 95.62 78 ARG A CA 1
ATOM 638 C C . ARG A 1 78 ? -2.958 4.337 11.040 1.00 95.62 78 ARG A C 1
ATOM 640 O O . ARG A 1 78 ? -2.264 5.346 11.180 1.00 95.62 78 ARG A O 1
ATOM 647 N N . PHE A 1 79 ? -3.220 3.509 12.042 1.00 96.12 79 PHE A N 1
ATOM 648 C CA . PHE A 1 79 ? -2.524 3.554 13.325 1.00 96.12 79 PHE A CA 1
ATOM 649 C C . PHE A 1 79 ? -1.157 2.886 13.167 1.00 96.12 79 PHE A C 1
ATOM 651 O O . PHE A 1 79 ? -1.078 1.673 13.001 1.00 96.12 79 PHE A O 1
ATOM 658 N N . THR A 1 80 ? -0.076 3.668 13.140 1.00 94.06 80 THR A N 1
ATOM 659 C CA . THR A 1 80 ? 1.288 3.139 12.940 1.00 94.06 80 THR A CA 1
ATOM 660 C C . THR A 1 80 ? 1.809 2.360 14.146 1.00 94.06 80 THR A C 1
ATOM 662 O O . THR A 1 80 ? 2.709 1.542 14.000 1.00 94.06 80 THR A O 1
ATOM 665 N N . ASP A 1 81 ? 1.235 2.609 15.323 1.00 92.75 81 ASP A N 1
ATOM 666 C CA . ASP A 1 81 ? 1.472 1.884 16.570 1.00 92.75 81 ASP A CA 1
ATOM 667 C C . ASP A 1 81 ? 0.672 0.575 16.673 1.00 92.75 81 ASP A C 1
ATOM 669 O O . ASP A 1 81 ? 0.927 -0.206 17.579 1.00 92.75 81 ASP A O 1
ATOM 673 N N . LEU A 1 82 ? -0.260 0.307 15.753 1.00 92.50 82 LEU A N 1
ATOM 674 C CA . LEU A 1 82 ? -0.871 -1.009 15.576 1.00 92.50 82 LEU A CA 1
ATOM 675 C C . LEU A 1 82 ? -0.005 -1.829 14.599 1.00 92.50 82 LEU A C 1
ATOM 677 O O . LEU A 1 82 ? 0.339 -1.308 13.526 1.00 92.50 82 LEU A O 1
ATOM 681 N N . PRO A 1 83 ? 0.356 -3.093 14.907 1.00 90.56 83 PRO A N 1
ATOM 682 C CA . PRO A 1 83 ? 1.161 -3.899 14.000 1.00 90.56 83 PRO A CA 1
ATOM 683 C C . PRO A 1 83 ? 0.478 -4.059 12.639 1.00 90.56 83 PRO A C 1
ATOM 685 O O . PRO A 1 83 ? -0.723 -4.353 12.574 1.00 90.56 83 PRO A O 1
ATOM 688 N N . PRO A 1 84 ? 1.219 -3.858 11.536 1.00 90.31 84 PRO A N 1
ATOM 689 C CA . PRO A 1 84 ? 0.659 -4.018 10.209 1.00 90.31 84 PRO A CA 1
ATOM 690 C C . PRO A 1 84 ? 0.407 -5.498 9.907 1.00 90.31 84 PRO A C 1
ATOM 692 O O . PRO A 1 84 ? 1.172 -6.375 10.306 1.00 90.31 84 PRO A O 1
ATOM 695 N N . GLY A 1 85 ? -0.636 -5.768 9.127 1.00 89.81 85 GLY A N 1
ATOM 696 C CA . GLY A 1 85 ? -0.864 -7.093 8.568 1.00 89.81 85 GLY A CA 1
ATOM 697 C C . GLY A 1 85 ? 0.151 -7.456 7.491 1.00 89.81 85 GLY A C 1
ATOM 698 O O . GLY A 1 85 ? 0.487 -6.630 6.636 1.00 89.81 85 GLY A O 1
ATOM 699 N N . PHE A 1 86 ? 0.598 -8.711 7.484 1.00 92.06 86 PHE A N 1
ATOM 700 C CA . PHE A 1 86 ? 1.384 -9.249 6.378 1.00 92.06 86 PHE A CA 1
ATOM 701 C C . PHE A 1 86 ? 0.475 -9.604 5.202 1.00 92.06 86 PHE A C 1
ATOM 703 O O . PHE A 1 86 ? -0.596 -10.188 5.374 1.00 92.06 86 PHE A O 1
ATOM 710 N N . LEU A 1 87 ? 0.915 -9.244 3.997 1.00 94.75 87 LEU A N 1
ATOM 711 C CA . LEU A 1 87 ? 0.200 -9.556 2.765 1.00 94.75 87 LEU A CA 1
ATOM 712 C C . LEU A 1 87 ? 0.406 -11.015 2.373 1.00 94.75 87 LEU A C 1
ATOM 714 O O . LEU A 1 87 ? 1.505 -11.565 2.492 1.00 94.75 87 LEU A O 1
ATOM 718 N N . ASN A 1 88 ? -0.652 -11.626 1.854 1.00 94.50 88 ASN A N 1
ATOM 719 C CA . ASN A 1 88 ? -0.590 -12.960 1.290 1.00 94.50 88 ASN A CA 1
ATOM 720 C C . ASN A 1 88 ? 0.127 -12.928 -0.067 1.00 94.50 88 ASN A C 1
ATOM 722 O O . ASN A 1 88 ? -0.455 -12.542 -1.079 1.00 94.50 88 ASN A O 1
ATOM 726 N N . LYS A 1 89 ? 1.379 -13.396 -0.094 1.00 93.81 89 LYS A N 1
ATOM 727 C CA . LYS A 1 89 ? 2.243 -13.394 -1.289 1.00 93.81 89 LYS A CA 1
ATOM 728 C C . LYS A 1 89 ? 1.709 -14.220 -2.465 1.00 93.81 89 LYS A C 1
ATOM 730 O O . LYS A 1 89 ? 2.179 -14.036 -3.583 1.00 93.81 89 LYS A O 1
ATOM 735 N N . SER A 1 90 ? 0.744 -15.109 -2.221 1.00 93.12 90 SER A N 1
ATOM 736 C CA . SER A 1 90 ? 0.116 -15.948 -3.252 1.00 93.12 90 SER A CA 1
ATOM 737 C C . SER A 1 90 ? -1.086 -15.270 -3.920 1.00 93.12 90 SER A C 1
ATOM 739 O O . SER A 1 90 ? -1.789 -15.899 -4.711 1.00 93.12 90 SER A O 1
ATOM 741 N N . ARG A 1 91 ? -1.370 -14.003 -3.586 1.00 94.44 91 ARG A N 1
ATOM 742 C CA . ARG A 1 91 ? -2.496 -13.239 -4.130 1.00 94.44 91 ARG A CA 1
ATOM 743 C C . ARG A 1 91 ? -2.041 -12.006 -4.895 1.00 94.44 91 ARG A C 1
ATOM 745 O O . ARG A 1 91 ? -0.944 -11.485 -4.725 1.00 94.44 91 ARG A O 1
ATOM 752 N N . VAL A 1 92 ? -2.941 -11.549 -5.757 1.00 95.00 92 VAL A N 1
ATOM 753 C CA . VAL A 1 92 ? -2.792 -10.320 -6.530 1.00 95.00 92 VAL A CA 1
ATOM 754 C C . VAL A 1 92 ? -3.347 -9.160 -5.713 1.00 95.00 92 VAL A C 1
ATOM 756 O O . VAL A 1 92 ? -4.519 -9.176 -5.339 1.00 95.00 92 VAL A O 1
ATOM 759 N N . HIS A 1 93 ? -2.542 -8.124 -5.484 1.00 96.31 93 HIS A N 1
ATOM 760 C CA . HIS A 1 93 ? -2.977 -6.934 -4.757 1.00 96.31 93 HIS A CA 1
ATOM 761 C C . HIS A 1 93 ? -3.251 -5.790 -5.733 1.00 96.31 93 HIS A C 1
ATOM 763 O O . HIS A 1 93 ? -2.330 -5.182 -6.268 1.00 96.31 93 HIS A O 1
ATOM 769 N N . ILE A 1 94 ? -4.526 -5.501 -5.986 1.00 95.69 94 ILE A N 1
ATOM 770 C CA . ILE A 1 94 ? -4.944 -4.489 -6.964 1.00 95.69 94 ILE A CA 1
ATOM 771 C C . ILE A 1 94 ? -4.975 -3.098 -6.314 1.00 95.69 94 ILE A C 1
ATOM 773 O O . ILE A 1 94 ? -5.617 -2.888 -5.291 1.00 95.69 94 ILE A O 1
ATOM 777 N N . ILE A 1 95 ? -4.332 -2.115 -6.923 1.00 96.25 95 ILE A N 1
ATOM 778 C CA . ILE A 1 95 ? -4.473 -0.707 -6.563 1.00 96.25 95 ILE A CA 1
ATOM 779 C C . ILE A 1 95 ? -5.445 -0.067 -7.547 1.00 96.25 95 ILE A C 1
ATOM 781 O O . ILE A 1 95 ? -5.251 -0.126 -8.761 1.00 96.25 95 ILE A O 1
ATOM 785 N N . ASN A 1 96 ? -6.527 0.507 -7.028 1.00 94.94 96 ASN A N 1
ATOM 786 C CA . ASN A 1 96 ? -7.588 1.128 -7.820 1.00 94.94 96 ASN A CA 1
ATOM 787 C C . ASN A 1 96 ? -8.215 2.317 -7.063 1.00 94.94 96 ASN A C 1
ATOM 789 O O . ASN A 1 96 ? -7.727 2.723 -6.015 1.00 94.94 96 ASN A O 1
ATOM 793 N N . GLN A 1 97 ? -9.320 2.867 -7.573 1.00 92.56 97 GLN A N 1
ATOM 794 C CA . GLN A 1 97 ? -9.999 4.017 -6.958 1.00 92.56 97 GLN A CA 1
ATOM 795 C C . GLN A 1 97 ? -10.602 3.740 -5.565 1.00 92.56 97 GLN A C 1
ATOM 797 O O . GLN A 1 97 ? -10.919 4.688 -4.852 1.00 92.56 97 GLN A O 1
ATOM 802 N N . LEU A 1 98 ? -10.779 2.473 -5.164 1.00 92.25 98 LEU A N 1
ATOM 803 C CA . LEU A 1 98 ? -11.168 2.123 -3.791 1.00 92.25 98 LEU A CA 1
ATOM 804 C C . LEU A 1 98 ? -9.982 2.219 -2.826 1.00 92.25 98 LEU A C 1
ATOM 806 O O . LEU A 1 98 ? -10.194 2.443 -1.639 1.00 92.25 98 LEU A O 1
ATOM 810 N N . SER A 1 99 ? -8.753 2.052 -3.325 1.00 91.50 99 SER A N 1
ATOM 811 C CA . SER A 1 99 ? -7.530 2.175 -2.529 1.00 91.50 99 SER A CA 1
ATOM 812 C C . SER A 1 99 ? -7.320 3.609 -2.059 1.00 91.50 99 SER A C 1
ATOM 814 O O . SER A 1 99 ? -7.109 3.854 -0.876 1.00 91.50 99 SER A O 1
ATOM 816 N N . PHE A 1 100 ? -7.374 4.551 -2.996 1.00 91.94 100 PHE A N 1
ATOM 817 C CA . PHE A 1 100 ? -7.317 5.988 -2.759 1.00 91.94 100 PHE A CA 1
ATOM 818 C C . PHE A 1 100 ? -7.681 6.721 -4.053 1.00 91.94 100 PHE A C 1
ATOM 820 O O . PHE A 1 100 ? -7.631 6.163 -5.152 1.00 91.94 100 PHE A O 1
ATOM 827 N N . ASP A 1 101 ? -8.028 7.997 -3.927 1.00 93.12 101 ASP A N 1
ATOM 828 C CA . ASP A 1 101 ? -8.305 8.852 -5.076 1.00 93.12 101 ASP A CA 1
ATOM 829 C C . ASP A 1 101 ? -6.992 9.197 -5.795 1.00 93.12 101 ASP A C 1
ATOM 831 O O . ASP A 1 101 ? -6.131 9.898 -5.258 1.00 93.12 101 ASP A O 1
ATOM 835 N N . PHE A 1 102 ? -6.836 8.701 -7.022 1.00 93.56 102 PHE A N 1
ATOM 836 C CA . PHE A 1 102 ? -5.634 8.916 -7.825 1.00 93.56 102 PHE A CA 1
ATOM 837 C C . PHE A 1 102 ? -5.354 10.399 -8.090 1.00 93.56 102 PHE A C 1
ATOM 839 O O . PHE A 1 102 ? -4.192 10.793 -8.087 1.00 93.56 102 PHE A O 1
ATOM 846 N N . TYR A 1 103 ? -6.382 11.240 -8.234 1.00 92.00 103 TYR A N 1
ATOM 847 C CA . TYR A 1 103 ? -6.197 12.679 -8.423 1.00 92.00 103 TYR A CA 1
ATOM 848 C C . TYR A 1 103 ? -5.676 13.358 -7.151 1.00 92.00 103 TYR A C 1
ATOM 850 O O . TYR A 1 103 ? -4.820 14.240 -7.214 1.00 92.00 103 TYR A O 1
ATOM 858 N N . LYS A 1 104 ? -6.136 12.920 -5.974 1.00 92.69 104 LYS A N 1
ATOM 859 C CA . LYS A 1 104 ? -5.594 13.409 -4.696 1.00 92.69 104 LYS A CA 1
ATOM 860 C C . LYS A 1 104 ? -4.157 12.951 -4.487 1.00 92.69 104 LYS A C 1
ATOM 862 O O . LYS A 1 104 ? -3.316 13.749 -4.088 1.00 92.69 104 LYS A O 1
ATOM 867 N N . VAL A 1 105 ? -3.851 11.696 -4.811 1.00 92.38 105 VAL A N 1
ATOM 868 C CA . VAL A 1 105 ? -2.485 11.164 -4.708 1.00 92.38 105 VAL A CA 1
ATOM 869 C C . VAL A 1 105 ? -1.528 11.841 -5.683 1.00 92.38 105 VAL A C 1
ATOM 871 O O . VAL A 1 105 ? -0.365 12.023 -5.337 1.00 92.38 105 VAL A O 1
ATOM 874 N N . GLN A 1 106 ? -1.997 12.309 -6.845 1.00 91.44 106 GLN A N 1
ATOM 875 C CA . GLN A 1 106 ? -1.170 13.114 -7.751 1.00 91.44 106 GLN A CA 1
ATOM 876 C C . GLN A 1 106 ? -0.582 14.365 -7.072 1.00 91.44 106 GLN A C 1
ATOM 878 O O . GLN A 1 106 ? 0.530 14.774 -7.401 1.00 91.44 106 GLN A O 1
ATOM 883 N N . GLN A 1 107 ? -1.277 14.931 -6.082 1.00 90.81 107 GLN A N 1
ATOM 884 C CA . GLN A 1 107 ? -0.804 16.092 -5.319 1.00 90.81 107 GLN A CA 1
ATOM 885 C C . GLN A 1 107 ? 0.303 15.733 -4.313 1.00 90.81 107 GLN A C 1
ATOM 887 O O . GLN A 1 107 ? 1.063 16.611 -3.917 1.00 90.81 107 GLN A O 1
ATOM 892 N N . LEU A 1 108 ? 0.430 14.453 -3.939 1.00 91.06 108 LEU A N 1
ATOM 893 C CA . LEU A 1 108 ? 1.495 13.935 -3.069 1.00 91.06 108 LEU A CA 1
ATOM 894 C C . LEU A 1 108 ? 2.756 13.537 -3.844 1.00 91.06 108 LEU A C 1
ATOM 896 O O . LEU A 1 108 ? 3.770 13.206 -3.239 1.00 91.06 108 LEU A O 1
ATOM 900 N N . LEU A 1 109 ? 2.733 13.537 -5.182 1.00 87.94 109 LEU A N 1
ATOM 901 C CA . LEU A 1 109 ? 3.866 13.029 -5.967 1.00 87.94 109 LEU A CA 1
ATOM 902 C C . LEU A 1 109 ? 5.133 13.875 -5.800 1.00 87.94 109 LEU A C 1
ATOM 904 O O . LEU A 1 109 ? 6.231 13.347 -5.969 1.00 87.94 109 LEU A O 1
ATOM 908 N N . SER A 1 110 ? 4.992 15.146 -5.412 1.00 87.44 110 SER A N 1
ATOM 909 C CA . SER A 1 110 ? 6.113 16.017 -5.048 1.00 87.44 110 SER A CA 1
ATOM 910 C C . SER A 1 110 ? 6.870 15.537 -3.805 1.00 87.44 110 SER A C 1
ATOM 912 O O . SER A 1 110 ? 8.057 15.828 -3.690 1.00 87.44 110 SER A O 1
ATOM 914 N N . GLU A 1 111 ? 6.235 14.763 -2.915 1.00 88.69 111 GLU A N 1
ATOM 915 C CA . GLU A 1 111 ? 6.900 14.144 -1.758 1.00 88.69 111 GLU A CA 1
ATOM 916 C C . GLU A 1 111 ? 7.853 13.017 -2.179 1.00 88.69 111 GLU A C 1
ATOM 918 O O . GLU A 1 111 ? 8.827 12.731 -1.485 1.00 88.69 111 GLU A O 1
ATOM 923 N N . PHE A 1 112 ? 7.592 12.390 -3.329 1.00 91.06 112 PHE A N 1
ATOM 924 C CA . PHE A 1 112 ? 8.392 11.282 -3.848 1.00 91.06 112 PHE A CA 1
ATOM 925 C C . PHE A 1 112 ? 9.430 11.733 -4.873 1.00 91.06 112 PHE A C 1
ATOM 927 O O . PHE A 1 112 ? 10.547 11.206 -4.891 1.00 91.06 112 PHE A O 1
ATOM 934 N N . ARG A 1 113 ? 9.056 12.683 -5.738 1.00 91.88 113 ARG A N 1
ATOM 935 C CA . ARG A 1 113 ? 9.889 13.195 -6.826 1.00 91.88 113 ARG A CA 1
ATOM 936 C C . ARG A 1 113 ? 9.678 14.693 -7.012 1.00 91.88 113 ARG A C 1
ATOM 938 O O . ARG A 1 113 ? 8.623 15.139 -7.458 1.00 91.88 113 ARG A O 1
ATOM 945 N N . GLU A 1 114 ? 10.729 15.461 -6.767 1.00 86.69 114 GLU A N 1
ATOM 946 C CA . GLU A 1 114 ? 10.725 16.911 -6.928 1.00 86.69 114 GLU A CA 1
ATOM 947 C C . GLU A 1 114 ? 11.420 17.308 -8.239 1.00 86.69 114 GLU A C 1
ATOM 949 O O . GLU A 1 114 ? 12.607 17.027 -8.452 1.00 86.69 114 GLU A O 1
ATOM 954 N N . VAL A 1 115 ? 10.684 18.000 -9.111 1.00 79.81 115 VAL A N 1
ATOM 955 C CA . VAL A 1 115 ? 11.200 18.558 -10.368 1.00 79.81 115 VAL A CA 1
ATOM 956 C C . VAL A 1 115 ? 11.313 20.074 -10.202 1.00 79.81 115 VAL A C 1
ATOM 958 O O . VAL A 1 115 ? 10.333 20.800 -10.334 1.00 79.81 115 VAL A O 1
ATOM 961 N N . GLY A 1 116 ? 12.505 20.557 -9.849 1.00 69.94 116 GLY A N 1
ATOM 962 C CA . GLY A 1 116 ? 12.751 21.989 -9.664 1.00 69.94 116 GLY A CA 1
ATOM 963 C C . GLY A 1 116 ? 12.982 22.709 -10.995 1.00 69.94 116 GLY A C 1
ATOM 964 O O . GLY A 1 116 ? 13.753 22.231 -11.822 1.00 69.94 116 GLY A O 1
ATOM 965 N N . PHE A 1 117 ? 12.389 2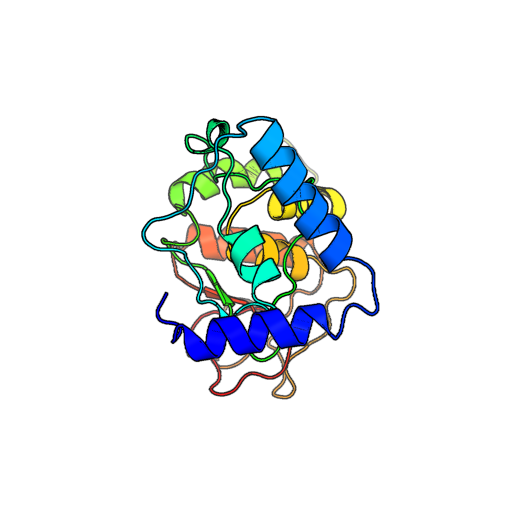3.896 -11.167 1.00 62.28 117 PHE A N 1
ATOM 966 C CA . PHE A 1 117 ? 12.480 24.713 -12.393 1.00 62.28 117 PHE A CA 1
ATOM 967 C C . PHE A 1 117 ? 13.919 25.150 -12.757 1.00 62.28 117 PHE A C 1
ATOM 969 O O . PHE A 1 117 ? 14.194 25.485 -13.902 1.00 62.28 117 PHE A O 1
ATOM 976 N N . LEU A 1 118 ? 14.850 25.123 -11.793 1.00 62.44 118 LEU A N 1
ATOM 977 C CA . LEU A 1 118 ? 16.252 25.551 -11.944 1.00 62.44 118 LEU A CA 1
ATOM 978 C C . LEU A 1 118 ? 17.276 24.444 -11.627 1.00 62.44 118 LEU A C 1
ATOM 980 O O . LEU A 1 118 ? 18.476 24.714 -11.545 1.00 62.44 118 LEU A O 1
ATOM 984 N N . ARG A 1 119 ? 16.845 23.192 -11.416 1.00 59.38 119 ARG A N 1
ATOM 985 C CA . ARG A 1 119 ? 17.775 22.101 -11.085 1.00 59.38 119 ARG A CA 1
ATOM 986 C C . ARG A 1 119 ? 18.459 21.587 -12.350 1.00 59.38 119 ARG A C 1
ATOM 988 O O . ARG A 1 119 ? 17.986 20.657 -12.992 1.00 59.38 119 ARG A O 1
ATOM 995 N N . LEU A 1 120 ? 19.637 22.143 -12.640 1.00 64.81 120 LEU A N 1
ATOM 996 C CA . LEU A 1 120 ? 20.574 21.658 -13.668 1.00 64.81 120 LEU A CA 1
ATOM 997 C C . LEU A 1 120 ? 20.945 20.165 -13.509 1.00 64.81 120 LEU A C 1
ATOM 999 O O . LEU A 1 120 ? 21.465 19.561 -14.438 1.00 64.81 120 LEU A O 1
ATOM 1003 N N . GLN A 1 121 ? 20.679 19.569 -12.340 1.00 68.50 121 GLN A N 1
ATOM 1004 C CA . GLN A 1 121 ? 21.046 18.197 -11.972 1.00 68.50 121 GLN A CA 1
ATOM 1005 C C . GLN A 1 121 ? 19.907 17.166 -12.127 1.00 68.50 121 GLN A C 1
ATOM 1007 O O . GLN A 1 121 ? 20.085 16.006 -11.763 1.00 68.50 121 GLN A O 1
ATOM 1012 N N . GLY A 1 122 ? 18.752 17.553 -12.682 1.00 78.88 122 GLY A N 1
ATOM 1013 C CA . GLY A 1 122 ? 17.618 16.645 -12.894 1.00 78.88 122 GLY A CA 1
ATOM 1014 C C . GLY A 1 122 ? 16.705 16.466 -11.666 1.00 78.88 122 GLY A C 1
ATOM 1015 O O . GLY A 1 122 ? 16.807 17.225 -10.696 1.00 78.88 122 GLY A O 1
ATOM 1016 N N . PRO A 1 123 ? 15.752 15.511 -11.717 1.00 86.00 123 PRO A N 1
ATOM 1017 C CA . PRO A 1 123 ? 14.793 15.282 -10.636 1.00 86.00 123 PRO A CA 1
ATOM 1018 C C . PRO A 1 123 ? 15.470 14.731 -9.374 1.00 86.00 123 PRO A C 1
ATOM 1020 O O . PRO A 1 123 ? 16.330 13.853 -9.450 1.00 86.00 123 PRO A O 1
ATOM 1023 N N . SER A 1 124 ? 15.032 15.216 -8.209 1.00 89.69 124 SER A N 1
ATOM 1024 C CA . SER A 1 124 ? 15.414 14.647 -6.910 1.00 89.69 124 SER A CA 1
ATOM 1025 C C . SER A 1 124 ? 14.354 13.655 -6.445 1.00 89.69 124 SER A C 1
ATOM 1027 O O . SER A 1 124 ? 13.163 13.909 -6.624 1.00 89.69 124 SER A O 1
ATOM 1029 N N . TYR A 1 125 ? 14.783 12.550 -5.838 1.00 93.62 125 TYR A N 1
ATOM 1030 C CA . TYR A 1 125 ? 13.908 11.491 -5.335 1.00 93.62 125 TYR A CA 1
ATOM 1031 C C . TYR A 1 125 ? 14.047 11.368 -3.822 1.00 93.62 125 TYR A C 1
ATOM 1033 O O . TYR A 1 125 ? 15.146 11.515 -3.283 1.00 93.62 125 TYR A O 1
ATOM 1041 N N . SER A 1 126 ? 12.939 11.057 -3.151 1.00 93.38 126 SER A N 1
ATOM 1042 C CA . SER A 1 126 ? 12.967 10.648 -1.744 1.00 93.38 126 SER A CA 1
ATOM 1043 C C . SER A 1 126 ? 13.784 9.363 -1.562 1.00 93.38 126 SER A C 1
ATOM 1045 O O . SER A 1 126 ? 13.847 8.528 -2.469 1.00 93.38 126 SER A O 1
ATOM 1047 N N . THR A 1 127 ? 14.392 9.182 -0.388 1.00 94.69 127 THR A N 1
ATOM 1048 C CA . THR A 1 127 ? 15.077 7.917 -0.081 1.00 94.69 127 THR A CA 1
ATOM 1049 C C . THR A 1 127 ? 14.070 6.777 0.053 1.00 94.69 127 THR A C 1
ATOM 1051 O O . THR A 1 127 ? 12.874 6.997 0.282 1.00 94.69 127 THR A O 1
ATOM 1054 N N . ILE A 1 128 ? 14.544 5.533 -0.040 1.00 94.94 128 ILE A N 1
ATOM 1055 C CA . ILE A 1 128 ? 13.664 4.372 0.106 1.00 94.94 128 ILE A CA 1
ATOM 1056 C C . ILE A 1 128 ? 13.004 4.324 1.492 1.00 94.94 128 ILE A C 1
ATOM 1058 O O . ILE A 1 128 ? 11.832 3.976 1.605 1.00 94.94 128 ILE A O 1
ATOM 1062 N N . GLU A 1 129 ? 13.705 4.737 2.548 1.00 95.88 129 GLU A N 1
ATOM 1063 C CA . GLU A 1 129 ? 13.177 4.808 3.914 1.00 95.88 129 GLU A CA 1
ATOM 1064 C C . GLU A 1 129 ? 12.082 5.867 4.040 1.00 95.88 129 GLU A C 1
ATOM 1066 O O . GLU A 1 129 ? 11.075 5.635 4.710 1.00 95.88 129 GLU A O 1
ATOM 1071 N N . GLN A 1 130 ? 12.253 7.015 3.380 1.00 95.81 130 GLN A N 1
ATOM 1072 C CA . GLN A 1 130 ? 11.241 8.069 3.343 1.00 95.81 130 GLN A CA 1
ATOM 1073 C C . GLN A 1 130 ? 9.990 7.589 2.604 1.00 95.81 130 GLN A C 1
ATOM 1075 O O . GLN A 1 130 ? 8.892 7.676 3.152 1.00 95.81 130 GLN A O 1
ATOM 1080 N N . SER A 1 131 ? 10.163 6.992 1.420 1.00 95.56 131 SER A N 1
ATOM 1081 C CA . SER A 1 131 ? 9.069 6.388 0.649 1.00 95.56 131 SER A CA 1
ATOM 1082 C C . SER A 1 131 ? 8.330 5.317 1.456 1.00 95.56 131 SER A C 1
ATOM 1084 O O . SER A 1 131 ? 7.105 5.356 1.567 1.00 95.56 131 SER A O 1
ATOM 1086 N N . LYS A 1 132 ? 9.065 4.397 2.099 1.00 95.94 132 LYS A N 1
ATOM 1087 C CA . LYS A 1 132 ? 8.497 3.391 3.007 1.00 95.94 132 LYS A CA 1
ATOM 1088 C C . LYS A 1 132 ? 7.693 4.041 4.119 1.00 95.94 132 LYS A C 1
ATOM 1090 O O . LYS A 1 132 ? 6.565 3.638 4.350 1.00 95.94 132 LYS A O 1
ATOM 1095 N N . LYS A 1 133 ? 8.238 5.048 4.802 1.00 96.00 133 LYS A N 1
ATOM 1096 C CA . LYS A 1 133 ? 7.546 5.718 5.909 1.00 96.00 133 LYS A CA 1
ATOM 1097 C C . LYS A 1 133 ? 6.231 6.362 5.459 1.00 96.00 133 LYS A C 1
ATOM 1099 O O . LYS A 1 133 ? 5.247 6.293 6.194 1.00 96.00 133 LYS A O 1
ATOM 1104 N N . ILE A 1 134 ? 6.202 6.954 4.263 1.00 95.94 134 ILE A N 1
ATOM 1105 C CA . ILE A 1 134 ? 4.979 7.523 3.685 1.00 95.94 134 ILE A CA 1
ATOM 1106 C C . ILE A 1 134 ? 3.962 6.407 3.427 1.00 95.94 134 ILE A C 1
ATOM 1108 O O . ILE A 1 134 ? 2.866 6.458 3.984 1.00 95.94 134 ILE A O 1
ATOM 1112 N N . PHE A 1 135 ? 4.329 5.368 2.671 1.00 96.50 135 PHE A N 1
ATOM 1113 C CA . PHE A 1 135 ? 3.413 4.267 2.349 1.00 96.50 135 PHE A CA 1
ATOM 1114 C C . PHE A 1 135 ? 2.959 3.474 3.575 1.00 96.50 135 PHE A C 1
ATOM 1116 O O . PHE A 1 135 ? 1.807 3.056 3.640 1.00 96.50 135 PHE A O 1
ATOM 1123 N N . ASP A 1 136 ? 3.826 3.313 4.576 1.00 96.00 136 ASP A N 1
ATOM 1124 C CA . ASP A 1 136 ? 3.477 2.666 5.838 1.00 96.00 136 ASP A CA 1
ATOM 1125 C C . ASP A 1 136 ? 2.415 3.454 6.604 1.00 96.00 136 ASP A C 1
ATOM 1127 O O . ASP A 1 136 ? 1.643 2.871 7.350 1.00 96.00 136 ASP A O 1
ATOM 1131 N N . SER A 1 137 ? 2.337 4.774 6.430 1.00 96.50 137 SER A N 1
ATOM 1132 C CA . SER A 1 137 ? 1.303 5.572 7.090 1.00 96.50 137 SER A CA 1
ATOM 1133 C C . SER A 1 137 ? -0.076 5.428 6.442 1.00 96.50 137 SER A C 1
ATOM 1135 O O . SER A 1 137 ? -1.076 5.729 7.094 1.00 96.50 137 SER A O 1
ATOM 1137 N N . TRP A 1 138 ? -0.152 4.976 5.187 1.00 96.69 138 TRP A N 1
ATOM 1138 C CA . TRP A 1 138 ? -1.403 4.889 4.434 1.00 96.69 138 TRP A CA 1
ATOM 1139 C C . TRP A 1 138 ? -2.262 3.721 4.922 1.00 96.69 138 TRP A C 1
ATOM 1141 O O . TRP A 1 138 ? -1.769 2.628 5.203 1.00 96.69 138 TRP A O 1
ATOM 1151 N N . ALA A 1 139 ? -3.567 3.960 5.030 1.00 95.19 139 ALA A N 1
ATOM 1152 C CA . ALA A 1 139 ? -4.534 2.934 5.388 1.00 95.19 139 ALA A CA 1
ATOM 1153 C C . ALA A 1 139 ? -4.825 1.961 4.232 1.00 95.19 139 ALA A C 1
ATOM 1155 O O . ALA A 1 139 ? -4.563 2.249 3.063 1.00 95.19 139 ALA A O 1
ATOM 1156 N N . GLY A 1 140 ? -5.422 0.816 4.570 1.00 94.56 140 GLY A N 1
ATOM 1157 C CA . GLY A 1 140 ? -5.826 -0.196 3.600 1.00 94.56 140 GLY A CA 1
ATOM 1158 C C . GLY A 1 140 ? -4.690 -1.102 3.131 1.00 94.56 140 GLY A C 1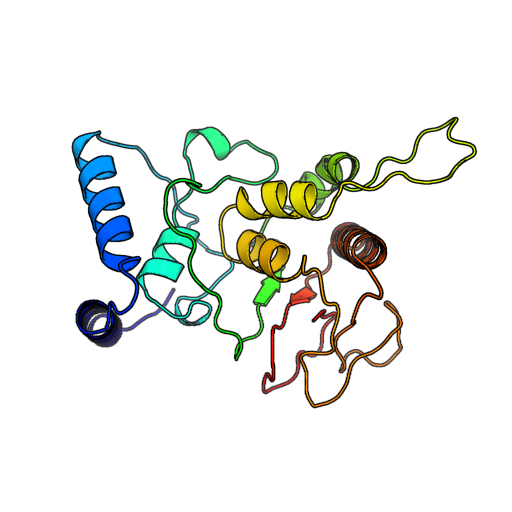
ATOM 1159 O O . GLY A 1 140 ? -3.560 -1.074 3.628 1.00 94.56 140 GLY A O 1
ATOM 1160 N N . ARG A 1 141 ? -5.004 -1.950 2.149 1.00 96.12 141 ARG A N 1
ATOM 1161 C CA . ARG A 1 141 ? -4.036 -2.898 1.581 1.00 96.12 141 ARG A CA 1
ATOM 1162 C C . ARG A 1 141 ? -3.018 -2.194 0.698 1.00 96.12 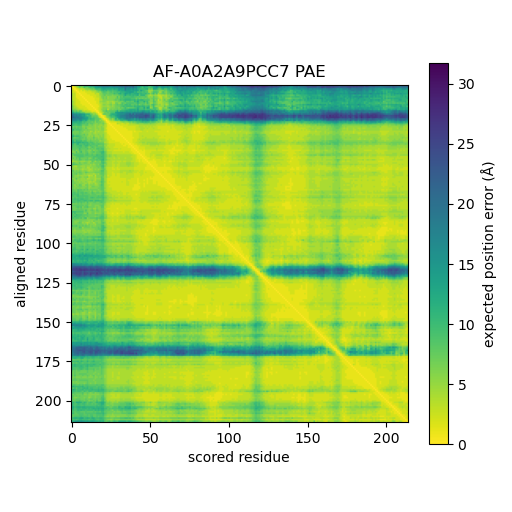141 ARG A C 1
ATOM 1164 O O . ARG A 1 141 ? -1.856 -2.592 0.674 1.00 96.12 141 ARG A O 1
ATOM 1171 N N . SER A 1 142 ? -3.447 -1.167 -0.027 1.00 95.81 142 SER A N 1
ATOM 1172 C CA . SER A 1 142 ? -2.612 -0.423 -0.971 1.00 95.81 142 SER A CA 1
ATOM 1173 C C . SER A 1 142 ? -1.370 0.191 -0.322 1.00 95.81 142 SER A C 1
ATOM 1175 O O . SER A 1 142 ? -0.275 0.000 -0.846 1.00 95.81 142 SER A O 1
ATOM 1177 N N . GLY A 1 143 ? -1.503 0.831 0.846 1.00 95.94 143 GLY A N 1
ATOM 1178 C CA . GLY A 1 143 ? -0.371 1.354 1.619 1.00 95.94 143 GLY A CA 1
ATOM 1179 C C . GLY A 1 143 ? 0.643 0.266 1.965 1.00 95.94 143 GLY A C 1
ATOM 1180 O O . GLY A 1 143 ? 1.836 0.390 1.684 1.00 95.94 143 GLY A O 1
ATOM 1181 N N . ARG A 1 144 ? 0.157 -0.877 2.466 1.00 95.88 144 ARG A N 1
ATOM 1182 C CA . ARG A 1 144 ? 1.007 -2.030 2.790 1.00 95.88 144 ARG A CA 1
ATOM 1183 C C . ARG A 1 144 ? 1.676 -2.643 1.558 1.00 95.88 144 ARG A C 1
ATOM 1185 O O . ARG A 1 144 ? 2.829 -3.065 1.645 1.00 95.88 144 ARG A O 1
ATOM 1192 N N . ALA A 1 145 ? 0.973 -2.701 0.430 1.00 96.44 145 ALA A N 1
ATOM 1193 C CA . ALA A 1 145 ? 1.510 -3.232 -0.817 1.00 96.44 145 ALA A CA 1
ATOM 1194 C C . ALA A 1 145 ? 2.609 -2.317 -1.372 1.00 96.44 145 ALA A C 1
ATOM 1196 O O . ALA A 1 145 ? 3.688 -2.796 -1.705 1.00 96.44 145 ALA A O 1
ATOM 1197 N N . LEU A 1 146 ? 2.391 -1.000 -1.379 1.00 96.44 146 LEU A N 1
ATOM 1198 C CA . LEU A 1 146 ? 3.403 -0.026 -1.795 1.00 96.44 146 LEU A CA 1
ATOM 1199 C C . LEU A 1 146 ? 4.612 -0.025 -0.850 1.00 96.44 146 LEU A C 1
ATOM 1201 O O . LEU A 1 146 ? 5.748 -0.022 -1.317 1.00 96.44 146 LEU A O 1
ATOM 1205 N N . PHE A 1 147 ? 4.389 -0.131 0.464 1.00 95.94 147 PHE A N 1
ATOM 1206 C CA . PHE A 1 147 ? 5.468 -0.301 1.439 1.00 95.94 147 PHE A CA 1
ATOM 1207 C C . PHE A 1 147 ? 6.317 -1.540 1.141 1.00 95.94 147 PHE A C 1
ATOM 1209 O O . PHE A 1 147 ? 7.543 -1.466 1.129 1.00 95.94 147 PHE A O 1
ATOM 1216 N N .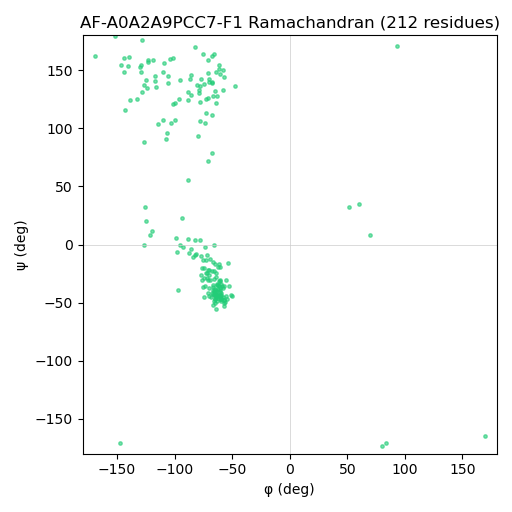 ALA A 1 148 ? 5.668 -2.691 0.937 1.00 94.38 148 ALA A N 1
ATOM 1217 C CA . ALA A 1 148 ? 6.357 -3.959 0.720 1.00 94.38 148 ALA A CA 1
ATOM 1218 C C . ALA A 1 148 ? 7.078 -3.997 -0.633 1.00 94.38 148 ALA A C 1
ATOM 1220 O O . ALA A 1 148 ? 8.117 -4.642 -0.757 1.00 94.38 148 ALA A O 1
ATOM 1221 N N . TRP A 1 149 ? 6.542 -3.293 -1.629 1.00 94.19 149 TRP A N 1
ATOM 1222 C CA . TRP A 1 149 ? 7.148 -3.164 -2.947 1.00 94.19 149 TRP A CA 1
ATOM 1223 C C . TRP A 1 149 ? 8.402 -2.285 -2.942 1.00 94.19 149 TRP A C 1
ATOM 1225 O O . TRP A 1 149 ? 9.327 -2.564 -3.697 1.00 94.19 149 TRP A O 1
ATOM 1235 N N . MET A 1 150 ? 8.488 -1.284 -2.060 1.00 94.12 150 MET A N 1
ATOM 1236 C CA . MET A 1 150 ? 9.704 -0.487 -1.855 1.00 94.12 150 MET A CA 1
ATOM 1237 C C . MET A 1 150 ? 10.787 -1.312 -1.152 1.00 94.12 150 MET A C 1
ATOM 1239 O O . MET A 1 150 ? 11.073 -1.101 0.017 1.00 94.12 150 MET A O 1
ATOM 1243 N N . ARG A 1 151 ? 11.406 -2.276 -1.824 1.00 88.94 151 ARG A N 1
ATOM 1244 C CA . ARG A 1 151 ? 12.462 -3.142 -1.266 1.00 88.94 151 ARG A CA 1
ATOM 1245 C C . ARG A 1 151 ? 13.856 -2.701 -1.701 1.00 88.94 151 ARG A C 1
ATOM 1247 O O . ARG A 1 151 ? 14.013 -1.970 -2.671 1.00 88.94 151 ARG A O 1
ATOM 1254 N N . ASN A 1 152 ? 14.870 -3.136 -0.958 1.00 84.25 152 ASN A N 1
ATOM 1255 C CA . ASN A 1 152 ? 16.262 -2.858 -1.323 1.00 84.25 152 ASN A CA 1
ATOM 1256 C C . ASN A 1 152 ? 16.705 -3.727 -2.516 1.00 84.25 152 ASN A C 1
ATOM 1258 O O . ASN A 1 152 ? 17.520 -3.289 -3.323 1.00 84.25 152 ASN A O 1
ATOM 1262 N N . ASP A 1 153 ? 16.106 -4.913 -2.649 1.00 85.88 153 ASP A N 1
ATOM 1263 C CA . ASP A 1 153 ? 16.515 -5.957 -3.585 1.00 85.88 153 ASP A CA 1
ATOM 1264 C C . ASP A 1 153 ? 15.410 -6.157 -4.636 1.00 85.88 153 ASP A C 1
ATOM 1266 O O . ASP A 1 153 ? 14.353 -6.740 -4.371 1.00 85.88 153 ASP A O 1
ATOM 1270 N N . TRP A 1 154 ? 15.634 -5.632 -5.841 1.00 86.19 154 TRP A N 1
ATOM 1271 C CA . TRP A 1 154 ? 14.659 -5.604 -6.938 1.00 86.19 154 TRP A CA 1
ATOM 1272 C C . TRP A 1 154 ? 14.719 -6.869 -7.806 1.00 86.19 154 TRP A C 1
ATOM 1274 O O . TRP A 1 154 ? 14.912 -6.817 -9.022 1.00 86.19 154 TRP A O 1
ATOM 1284 N N . ASP A 1 155 ? 14.565 -8.031 -7.170 1.00 89.62 155 ASP A N 1
ATOM 1285 C CA . ASP A 1 155 ? 14.572 -9.336 -7.840 1.00 89.62 155 ASP A CA 1
ATOM 1286 C C . ASP A 1 155 ? 13.202 -9.737 -8.380 1.00 89.62 155 ASP A C 1
ATOM 1288 O O . ASP A 1 155 ? 12.172 -9.462 -7.773 1.00 89.62 155 ASP A O 1
ATOM 1292 N N . CYS A 1 156 ? 13.163 -10.440 -9.509 1.00 90.75 156 CYS A N 1
ATOM 1293 C CA . CYS A 1 156 ? 11.902 -10.911 -10.073 1.00 90.75 156 CYS A CA 1
ATOM 1294 C C . CYS A 1 156 ? 11.291 -11.979 -9.153 1.00 90.75 156 CYS A C 1
ATOM 1296 O O . CYS A 1 156 ? 11.837 -13.073 -9.039 1.00 90.75 156 CYS A O 1
ATOM 1298 N N . THR A 1 157 ? 10.173 -11.672 -8.489 1.00 89.56 157 THR A N 1
ATOM 1299 C CA . THR A 1 157 ? 9.518 -12.612 -7.556 1.00 89.56 157 THR A CA 1
ATOM 1300 C C . THR A 1 157 ? 8.588 -13.603 -8.260 1.00 89.56 157 THR A C 1
ATOM 1302 O O . THR A 1 157 ? 8.152 -14.577 -7.648 1.00 89.56 157 THR A O 1
ATOM 1305 N N . TYR A 1 158 ? 8.303 -13.380 -9.545 1.00 91.25 158 TYR A N 1
ATOM 1306 C CA . TYR A 1 158 ? 7.449 -14.230 -10.366 1.00 91.25 158 TYR A CA 1
ATOM 1307 C C . TYR A 1 158 ? 8.276 -15.222 -11.194 1.00 91.25 158 TYR A C 1
ATOM 1309 O O . TYR A 1 158 ? 9.137 -14.832 -11.981 1.00 91.25 158 TYR A O 1
ATOM 1317 N N . SER A 1 159 ? 7.988 -16.517 -11.068 1.00 88.88 159 SER A N 1
ATOM 1318 C CA . SER A 1 159 ? 8.733 -17.594 -11.733 1.00 88.88 159 SER A CA 1
ATOM 1319 C C . SER A 1 159 ? 8.578 -17.602 -13.252 1.00 88.88 159 SER A C 1
ATOM 1321 O O . SER A 1 159 ? 9.452 -18.119 -13.942 1.00 88.88 159 SER A O 1
ATOM 1323 N N . GLY A 1 160 ? 7.502 -17.012 -13.784 1.00 86.88 160 GLY A N 1
ATOM 1324 C CA . GLY A 1 160 ? 7.302 -16.836 -15.225 1.00 86.88 160 GLY A CA 1
ATOM 1325 C C . GLY A 1 160 ? 8.188 -15.752 -15.851 1.00 86.88 160 GLY A C 1
ATOM 1326 O O . GLY A 1 160 ? 8.138 -15.555 -17.063 1.00 86.88 160 GLY A O 1
ATOM 1327 N N . GLY A 1 161 ? 8.999 -15.060 -15.044 1.00 90.50 161 GLY A N 1
ATOM 1328 C CA . GLY A 1 161 ? 9.887 -13.987 -15.476 1.00 90.50 161 GLY A CA 1
ATOM 1329 C C . GLY A 1 161 ? 9.259 -12.600 -15.351 1.00 90.50 161 GLY A C 1
ATOM 1330 O O . GLY A 1 161 ? 8.074 -12.441 -15.071 1.00 90.50 161 GLY A O 1
ATOM 1331 N N . CYS A 1 162 ? 10.076 -11.572 -15.555 1.00 91.94 162 CYS A N 1
ATOM 1332 C CA . CYS A 1 162 ? 9.665 -10.180 -15.428 1.00 91.94 162 CYS A CA 1
ATOM 1333 C C . CYS A 1 162 ? 10.091 -9.386 -16.654 1.00 91.94 162 CYS A C 1
ATOM 1335 O O . CYS A 1 162 ? 11.089 -9.702 -17.304 1.00 91.94 162 CYS A O 1
ATOM 1337 N N . ARG A 1 163 ? 9.350 -8.320 -16.945 1.00 90.81 163 ARG A N 1
ATOM 1338 C CA . ARG A 1 163 ? 9.761 -7.329 -17.941 1.00 90.81 163 ARG A CA 1
ATOM 1339 C C . ARG A 1 163 ? 10.642 -6.269 -17.287 1.00 90.81 163 ARG A C 1
ATOM 1341 O O . ARG A 1 163 ? 10.358 -5.819 -16.178 1.00 90.81 163 ARG A O 1
ATOM 1348 N N . ASN A 1 164 ? 11.649 -5.829 -18.033 1.00 87.00 164 ASN A N 1
ATOM 1349 C CA . ASN A 1 164 ? 12.555 -4.753 -17.623 1.00 87.00 164 ASN A CA 1
ATOM 1350 C C . ASN A 1 164 ? 12.090 -3.374 -18.125 1.00 87.00 164 ASN A C 1
ATOM 1352 O O . ASN A 1 164 ? 12.713 -2.368 -17.819 1.00 87.00 164 ASN A O 1
ATOM 1356 N N . GLU A 1 165 ? 10.987 -3.312 -18.884 1.00 85.69 165 GLU A N 1
ATOM 1357 C CA . GLU A 1 165 ? 10.449 -2.064 -19.431 1.00 85.69 165 GLU A CA 1
ATOM 1358 C C . GLU A 1 165 ? 8.981 -1.836 -19.020 1.00 85.69 165 GLU A C 1
ATOM 1360 O O . GLU A 1 165 ? 8.151 -2.749 -19.155 1.00 85.69 165 GLU A O 1
ATOM 1365 N N . PRO A 1 166 ? 8.614 -0.612 -18.585 1.00 77.62 166 PRO A N 1
ATOM 1366 C CA . PRO A 1 166 ? 7.292 -0.282 -18.041 1.00 77.62 166 PRO A CA 1
ATOM 1367 C C . PRO A 1 166 ? 6.152 -0.229 -19.076 1.00 77.62 166 PRO A C 1
ATOM 1369 O O . PRO A 1 166 ? 4.987 -0.307 -18.685 1.00 77.62 166 PRO A O 1
ATOM 1372 N N . ASN A 1 167 ? 6.439 -0.215 -20.381 1.00 70.25 167 ASN A N 1
ATOM 1373 C CA . ASN A 1 167 ? 5.430 -0.156 -21.454 1.00 70.25 167 ASN A CA 1
ATOM 1374 C C . ASN A 1 167 ? 5.572 -1.284 -22.493 1.00 70.25 167 ASN A C 1
ATOM 1376 O O . ASN A 1 167 ? 5.286 -1.081 -23.674 1.00 70.25 167 ASN A O 1
ATOM 1380 N N . SER A 1 168 ? 6.031 -2.473 -22.087 1.00 67.69 168 SER A N 1
ATOM 1381 C CA . SER A 1 168 ? 6.140 -3.586 -23.033 1.00 67.69 168 SER A CA 1
ATOM 1382 C C . SER A 1 168 ? 4.755 -4.008 -23.555 1.00 67.69 168 SER A C 1
ATOM 1384 O O . SER A 1 168 ? 3.747 -3.937 -22.852 1.00 67.69 168 SER A O 1
ATOM 1386 N N . LYS A 1 169 ? 4.701 -4.490 -24.803 1.00 64.31 169 LYS A N 1
ATOM 1387 C CA . LYS A 1 169 ? 3.473 -5.011 -25.438 1.00 64.31 169 LYS A CA 1
ATOM 1388 C C . LYS A 1 169 ? 2.937 -6.299 -24.779 1.00 64.31 169 LYS A C 1
ATOM 1390 O O . LYS A 1 169 ? 1.933 -6.835 -25.236 1.00 64.31 169 LYS A O 1
ATOM 1395 N N . LEU A 1 170 ? 3.606 -6.804 -23.736 1.00 63.72 170 LEU A N 1
ATOM 1396 C CA . LEU A 1 170 ? 3.278 -8.032 -23.015 1.00 63.72 170 LEU A CA 1
ATOM 1397 C C . LEU A 1 170 ? 2.702 -7.682 -21.629 1.00 63.72 170 LEU A C 1
ATOM 1399 O O . LEU A 1 170 ? 3.465 -7.587 -20.667 1.00 63.72 170 LEU A O 1
ATOM 1403 N N . PRO A 1 171 ? 1.371 -7.525 -21.482 1.00 65.06 171 PRO A N 1
ATOM 1404 C CA . PRO A 1 171 ? 0.757 -7.269 -20.175 1.00 65.06 171 PRO A CA 1
ATOM 1405 C C . PRO A 1 171 ? 0.891 -8.463 -19.215 1.00 65.06 171 PRO A C 1
ATOM 1407 O O . PRO A 1 171 ? 0.727 -8.308 -18.012 1.00 65.06 171 PRO A O 1
ATOM 1410 N N . ASN A 1 172 ? 1.245 -9.642 -19.734 1.00 75.12 172 ASN A N 1
ATOM 1411 C CA . ASN A 1 172 ? 1.250 -10.902 -18.992 1.00 75.12 172 ASN A CA 1
ATOM 1412 C C . ASN A 1 172 ? 2.504 -11.126 -18.132 1.00 75.12 172 ASN A C 1
ATOM 1414 O O . ASN A 1 172 ? 2.639 -12.204 -17.565 1.00 75.12 172 ASN A O 1
ATOM 1418 N N . LEU A 1 173 ? 3.433 -10.163 -18.050 1.00 89.06 173 LEU A N 1
ATOM 1419 C CA . LEU A 1 173 ? 4.613 -10.256 -17.180 1.00 89.06 173 LEU A CA 1
ATOM 1420 C C . LEU A 1 173 ? 4.739 -9.027 -16.270 1.00 89.06 173 LEU A C 1
ATOM 1422 O O . LEU A 1 173 ? 4.536 -7.897 -16.740 1.00 89.06 173 LEU A O 1
ATOM 1426 N N . PRO A 1 174 ? 5.063 -9.215 -14.980 1.00 92.81 174 PRO A N 1
ATOM 1427 C CA . PRO A 1 174 ? 5.205 -8.107 -14.051 1.00 92.81 174 PRO A CA 1
ATOM 1428 C C . PRO A 1 174 ? 6.446 -7.282 -14.374 1.00 92.81 174 PRO A C 1
ATOM 1430 O O . PRO A 1 174 ? 7.476 -7.810 -14.801 1.00 92.81 174 PRO A O 1
ATOM 1433 N N . TYR A 1 175 ? 6.333 -5.965 -14.211 1.00 93.44 175 TYR A N 1
ATOM 1434 C CA . TYR A 1 175 ? 7.479 -5.068 -14.320 1.00 93.44 175 TYR A CA 1
ATOM 1435 C C . TYR A 1 175 ? 8.308 -5.102 -13.051 1.00 93.44 175 TYR A C 1
ATOM 1437 O O . TYR A 1 175 ? 7.782 -4.941 -11.949 1.00 93.44 175 TYR A O 1
ATOM 1445 N N . LYS A 1 176 ? 9.611 -5.273 -13.253 1.00 93.31 176 LYS A N 1
ATOM 1446 C CA . LYS A 1 176 ? 10.620 -5.269 -12.208 1.00 93.31 176 LYS A CA 1
ATOM 1447 C C . LYS A 1 176 ? 11.466 -4.001 -12.362 1.00 93.31 176 LYS A C 1
ATOM 1449 O O . LYS A 1 176 ? 12.251 -3.931 -13.309 1.00 93.31 176 LYS A O 1
ATOM 1454 N N . PRO A 1 177 ? 11.306 -3.002 -11.480 1.00 93.25 177 PRO A N 1
ATOM 1455 C CA . PRO A 1 177 ? 12.161 -1.821 -11.484 1.00 93.25 177 PRO A CA 1
ATOM 1456 C C . PRO A 1 177 ? 13.639 -2.187 -11.308 1.00 93.25 177 PRO A C 1
ATOM 1458 O O . PRO A 1 177 ? 13.959 -3.179 -10.661 1.00 93.25 177 PRO A O 1
ATOM 1461 N N . GLU A 1 178 ? 14.544 -1.382 -11.863 1.00 92.62 178 GLU A N 1
ATOM 1462 C CA . GLU A 1 178 ? 15.991 -1.545 -11.640 1.00 92.62 178 GLU A CA 1
ATOM 1463 C C . GLU A 1 178 ? 16.409 -1.047 -10.250 1.00 92.62 178 GLU A C 1
ATOM 1465 O O . GLU A 1 178 ? 17.289 -1.620 -9.612 1.00 92.62 178 GLU A O 1
ATOM 1470 N N . ASP A 1 179 ? 15.771 0.029 -9.787 1.00 92.81 179 ASP A N 1
ATOM 1471 C CA . ASP A 1 179 ? 16.035 0.671 -8.509 1.00 92.81 179 ASP A CA 1
ATOM 1472 C C . ASP A 1 179 ? 14.782 1.381 -7.959 1.00 92.81 179 ASP A C 1
ATOM 1474 O O . ASP A 1 179 ? 13.714 1.419 -8.585 1.00 92.81 179 ASP A O 1
ATOM 1478 N N . HIS A 1 180 ? 14.924 1.992 -6.778 1.00 93.62 180 HIS A N 1
ATOM 1479 C CA . HIS A 1 180 ? 13.842 2.736 -6.130 1.00 93.62 180 HIS A CA 1
ATOM 1480 C C . HIS A 1 180 ? 13.343 3.929 -6.959 1.00 93.62 180 HIS A C 1
ATOM 1482 O O . HIS A 1 180 ? 12.162 4.259 -6.891 1.00 93.62 180 HIS A O 1
ATOM 1488 N N . LYS A 1 181 ? 14.201 4.577 -7.759 1.00 93.88 181 LYS A N 1
ATOM 1489 C CA . LYS A 1 181 ? 13.806 5.737 -8.573 1.00 93.88 181 LYS A CA 1
ATOM 1490 C C . LYS A 1 181 ? 12.897 5.282 -9.703 1.00 93.88 181 LYS A C 1
ATOM 1492 O O . LYS A 1 181 ? 11.835 5.863 -9.903 1.00 93.88 181 LYS A O 1
ATOM 1497 N N . ARG A 1 182 ? 13.261 4.184 -10.375 1.00 93.50 182 ARG A N 1
ATOM 1498 C CA . ARG A 1 182 ? 12.435 3.531 -11.399 1.00 93.50 182 ARG A CA 1
ATOM 1499 C C . ARG A 1 182 ? 11.115 3.017 -10.840 1.00 93.50 182 ARG A C 1
ATOM 1501 O O . ARG A 1 182 ? 10.110 3.068 -11.546 1.00 93.50 182 ARG A O 1
ATOM 1508 N N . ALA A 1 183 ? 11.101 2.546 -9.595 1.00 94.06 183 ALA A N 1
ATOM 1509 C CA . ALA A 1 183 ? 9.868 2.168 -8.917 1.00 94.06 183 ALA A CA 1
ATOM 1510 C C . ALA A 1 183 ? 8.970 3.394 -8.691 1.00 94.06 183 ALA A C 1
ATOM 1512 O O . ALA A 1 183 ? 7.815 3.403 -9.105 1.00 94.06 183 ALA A O 1
ATOM 1513 N N . ILE A 1 184 ? 9.507 4.475 -8.125 1.00 94.81 184 ILE A N 1
ATOM 1514 C CA . ILE A 1 184 ? 8.753 5.717 -7.915 1.00 94.81 184 ILE A CA 1
ATOM 1515 C C . ILE A 1 184 ? 8.250 6.319 -9.233 1.00 94.81 184 ILE A C 1
ATOM 1517 O O . ILE A 1 184 ? 7.095 6.738 -9.305 1.00 94.81 184 ILE A O 1
ATOM 1521 N N . ASP A 1 185 ? 9.060 6.310 -10.290 1.00 94.12 185 ASP A N 1
ATOM 1522 C CA . ASP A 1 185 ? 8.642 6.751 -11.622 1.00 94.12 185 ASP A CA 1
ATOM 1523 C C . ASP A 1 185 ? 7.465 5.934 -12.154 1.00 94.12 185 ASP A C 1
ATOM 1525 O O . ASP A 1 185 ? 6.512 6.501 -12.694 1.00 94.12 185 ASP A O 1
ATOM 1529 N N . GLU A 1 186 ? 7.507 4.613 -11.982 1.00 93.50 186 GLU A N 1
ATOM 1530 C CA . GLU A 1 186 ? 6.422 3.735 -12.403 1.00 93.50 186 GLU A CA 1
ATOM 1531 C C . GLU A 1 186 ? 5.156 3.978 -11.582 1.00 93.50 186 GLU A C 1
ATOM 1533 O O . GLU A 1 186 ? 4.073 4.089 -12.152 1.00 93.50 186 GLU A O 1
ATOM 1538 N N . PHE A 1 187 ? 5.275 4.149 -10.265 1.00 93.94 187 PHE A N 1
ATOM 1539 C CA . PHE A 1 187 ? 4.150 4.527 -9.413 1.00 93.94 187 PHE A CA 1
ATOM 1540 C C . PHE A 1 187 ? 3.511 5.837 -9.879 1.00 93.94 187 PHE A C 1
ATOM 1542 O O . PHE A 1 187 ? 2.314 5.876 -10.160 1.00 93.94 187 PHE A O 1
ATOM 1549 N N . ILE A 1 188 ? 4.316 6.889 -10.048 1.00 93.62 188 ILE A N 1
ATOM 1550 C CA . ILE A 1 188 ? 3.871 8.192 -10.552 1.00 93.62 188 ILE A CA 1
ATOM 1551 C C . ILE A 1 188 ? 3.174 8.039 -11.904 1.00 93.62 188 ILE A C 1
ATOM 1553 O O . ILE A 1 188 ? 2.113 8.623 -12.116 1.00 93.62 188 ILE A O 1
ATOM 1557 N N . ARG A 1 189 ? 3.736 7.243 -12.819 1.00 92.62 189 ARG A N 1
ATOM 1558 C CA . ARG A 1 189 ? 3.147 6.995 -14.138 1.00 92.62 189 ARG A CA 1
ATOM 1559 C C . ARG A 1 189 ? 1.794 6.293 -14.026 1.00 92.62 189 ARG A C 1
ATOM 1561 O O . ARG A 1 189 ? 0.848 6.711 -14.687 1.00 92.62 189 ARG A O 1
ATOM 1568 N N . LEU A 1 190 ? 1.684 5.254 -13.199 1.00 92.44 190 LEU A N 1
ATOM 1569 C CA . LEU A 1 190 ? 0.453 4.482 -13.007 1.00 92.44 190 LEU A CA 1
ATOM 1570 C C . LEU A 1 190 ? -0.668 5.335 -12.397 1.00 92.44 190 LEU A C 1
ATOM 1572 O O . LEU A 1 190 ? -1.792 5.317 -12.903 1.00 92.44 190 LEU A O 1
ATOM 1576 N N . ILE A 1 191 ? -0.340 6.149 -11.390 1.00 93.69 191 ILE A N 1
ATOM 1577 C CA . ILE A 1 191 ? -1.257 7.142 -10.810 1.00 93.69 191 ILE A CA 1
ATOM 1578 C C . ILE A 1 191 ? -1.598 8.238 -11.831 1.00 93.69 191 ILE A C 1
ATOM 1580 O O . ILE A 1 191 ? -2.756 8.633 -11.950 1.00 93.69 191 ILE A O 1
ATOM 1584 N N . GLY A 1 192 ? -0.626 8.697 -12.622 1.00 91.31 192 GLY A N 1
ATOM 1585 C CA . GLY A 1 192 ? -0.808 9.683 -13.693 1.00 91.31 192 GLY A CA 1
ATOM 1586 C C . GLY A 1 192 ? -1.783 9.232 -14.784 1.00 91.31 192 GLY A C 1
ATOM 1587 O O . GLY A 1 192 ? -2.578 10.024 -15.281 1.00 91.31 192 GLY A O 1
ATOM 1588 N N . LEU A 1 193 ? -1.760 7.941 -15.126 1.00 90.81 193 LEU A N 1
ATOM 1589 C CA . LEU A 1 193 ? -2.678 7.333 -16.093 1.00 90.81 193 LEU A CA 1
ATOM 1590 C C . LEU A 1 193 ? -4.077 7.074 -15.527 1.00 90.81 193 LEU A C 1
ATOM 1592 O O . LEU A 1 193 ? -4.975 6.696 -16.280 1.00 90.81 193 LEU A O 1
ATOM 1596 N N . SER A 1 194 ? -4.259 7.229 -14.217 1.00 91.25 194 SER A N 1
ATOM 1597 C CA . SER A 1 194 ? -5.488 6.914 -13.497 1.00 91.25 194 SER A CA 1
ATOM 1598 C C . SER A 1 194 ? -6.024 5.495 -13.759 1.00 91.25 194 SER A C 1
ATOM 1600 O O . SER A 1 194 ? -7.237 5.271 -13.766 1.00 91.25 194 SER A O 1
ATOM 1602 N N . ARG A 1 195 ? -5.136 4.520 -14.002 1.00 87.50 195 ARG A N 1
ATOM 1603 C CA . ARG A 1 195 ? -5.511 3.131 -14.319 1.00 87.50 195 ARG A CA 1
ATOM 1604 C C . ARG A 1 195 ? -5.249 2.202 -13.137 1.00 87.50 195 ARG A C 1
ATOM 1606 O O . ARG A 1 195 ? -4.197 2.323 -12.514 1.00 87.50 195 ARG A O 1
ATOM 1613 N N . PRO A 1 196 ? -6.152 1.247 -12.852 1.00 93.75 196 PRO A N 1
ATOM 1614 C CA . PRO A 1 196 ? -5.861 0.184 -11.906 1.00 93.75 196 PRO A CA 1
ATOM 1615 C C . PRO A 1 196 ? -4.617 -0.606 -12.312 1.00 93.75 196 PRO A C 1
ATOM 1617 O O . PRO A 1 196 ? -4.384 -0.843 -13.501 1.00 93.75 196 PRO A O 1
ATOM 1620 N N . PHE A 1 197 ? -3.850 -1.035 -11.320 1.00 94.38 197 PHE A N 1
ATOM 1621 C CA . PHE A 1 197 ? -2.672 -1.871 -11.514 1.00 94.38 197 PHE A CA 1
ATOM 1622 C C . PHE A 1 197 ? -2.534 -2.874 -10.375 1.00 94.38 197 PHE A C 1
ATOM 1624 O O . PHE A 1 197 ? -3.122 -2.691 -9.314 1.00 94.38 197 PHE A O 1
ATOM 1631 N N . ALA A 1 198 ? -1.773 -3.942 -10.580 1.00 95.06 198 ALA A N 1
ATOM 1632 C CA . ALA A 1 198 ? -1.552 -4.963 -9.565 1.00 95.06 198 ALA A CA 1
ATOM 1633 C C . ALA A 1 198 ? -0.117 -4.959 -9.028 1.00 95.06 198 ALA A C 1
ATOM 1635 O O . ALA A 1 198 ? 0.833 -4.666 -9.746 1.00 95.06 198 ALA A O 1
ATOM 1636 N N . ILE A 1 199 ? 0.033 -5.334 -7.762 1.00 95.69 199 ILE A N 1
ATOM 1637 C CA . ILE A 1 199 ? 1.308 -5.631 -7.114 1.00 95.69 199 ILE A CA 1
ATOM 1638 C C . ILE A 1 199 ? 1.298 -7.104 -6.711 1.00 95.69 199 ILE A C 1
ATOM 1640 O O . ILE A 1 199 ? 0.303 -7.606 -6.179 1.00 95.69 199 ILE A O 1
ATOM 1644 N N . THR A 1 200 ? 2.399 -7.797 -6.977 1.00 94.81 200 THR A N 1
ATOM 1645 C CA . THR A 1 200 ? 2.586 -9.215 -6.646 1.00 94.81 200 THR A CA 1
ATOM 1646 C C . THR A 1 200 ? 3.902 -9.415 -5.905 1.00 94.81 200 THR A C 1
ATOM 1648 O O . THR A 1 200 ? 4.855 -8.679 -6.131 1.00 94.81 200 THR A O 1
ATOM 1651 N N . PHE A 1 201 ? 3.956 -10.401 -5.009 1.00 93.62 201 PHE A N 1
ATOM 1652 C CA . PHE A 1 201 ? 5.135 -10.676 -4.170 1.00 93.62 201 PHE A CA 1
ATOM 1653 C C . PHE A 1 201 ? 5.627 -12.123 -4.292 1.00 93.62 201 PHE A C 1
ATOM 1655 O O . PHE A 1 201 ? 6.297 -12.638 -3.394 1.00 93.62 201 PHE A O 1
ATOM 1662 N N . GLY A 1 202 ? 5.245 -12.799 -5.371 1.00 91.44 202 GLY A N 1
ATOM 1663 C CA . GLY A 1 202 ? 5.490 -14.215 -5.581 1.00 91.44 202 GLY A CA 1
ATOM 1664 C C . GLY A 1 202 ? 4.713 -14.751 -6.777 1.00 91.44 202 GLY A C 1
ATOM 1665 O O . GLY A 1 202 ? 4.174 -13.998 -7.592 1.00 91.44 202 GLY A O 1
ATOM 1666 N N . ASN A 1 203 ? 4.625 -16.076 -6.855 1.00 91.19 203 ASN A N 1
ATOM 1667 C CA . ASN A 1 203 ? 3.838 -16.744 -7.881 1.00 91.19 203 ASN A CA 1
ATOM 1668 C C . ASN A 1 203 ? 2.348 -16.605 -7.605 1.00 91.19 203 ASN A C 1
ATOM 1670 O O . ASN A 1 203 ? 1.857 -16.995 -6.548 1.00 91.19 203 ASN A O 1
ATOM 1674 N N . VAL A 1 204 ? 1.634 -16.092 -8.601 1.00 90.69 204 VAL A N 1
ATOM 1675 C CA . VAL A 1 204 ? 0.182 -15.952 -8.581 1.00 90.69 204 VAL A CA 1
ATOM 1676 C C . VAL A 1 204 ? -0.425 -16.635 -9.802 1.00 90.69 204 VAL A C 1
ATOM 1678 O O . VAL A 1 204 ? 0.119 -16.578 -10.908 1.00 90.69 204 VAL A O 1
ATOM 1681 N N . THR A 1 205 ? -1.568 -17.281 -9.592 1.00 88.19 205 THR A N 1
ATOM 1682 C CA . THR A 1 205 ? -2.337 -17.975 -10.630 1.00 88.19 205 THR A CA 1
ATOM 1683 C C . THR A 1 205 ? -3.828 -17.707 -10.415 1.00 88.19 205 THR A C 1
ATOM 1685 O O . THR A 1 205 ? -4.323 -18.002 -9.326 1.00 88.19 205 THR A O 1
ATOM 1688 N N . PRO A 1 206 ? -4.557 -17.182 -11.420 1.00 88.56 206 PRO A N 1
ATOM 1689 C CA . PRO A 1 206 ? -4.073 -16.795 -12.750 1.00 88.56 206 PRO A CA 1
ATOM 1690 C C . PRO A 1 206 ? -3.197 -15.532 -12.724 1.00 88.56 206 PRO A C 1
ATOM 1692 O O . PRO A 1 206 ? -3.275 -14.728 -11.799 1.00 88.56 206 PRO A O 1
ATOM 1695 N N . ALA A 1 207 ? -2.381 -15.360 -13.765 1.00 89.06 207 ALA A N 1
ATOM 1696 C CA . ALA A 1 207 ? -1.650 -14.124 -14.020 1.00 89.06 207 ALA A CA 1
ATOM 1697 C C . ALA A 1 207 ? -2.621 -12.973 -14.363 1.00 89.06 207 ALA A C 1
ATOM 1699 O O . ALA A 1 207 ? -3.470 -13.135 -15.244 1.00 89.06 207 ALA A O 1
ATOM 1700 N N . PRO A 1 208 ? -2.527 -11.820 -13.682 1.00 90.94 208 PRO A N 1
ATOM 1701 C CA . PRO A 1 208 ? -3.209 -10.595 -14.059 1.00 90.94 208 PRO A CA 1
ATOM 1702 C C . PRO A 1 208 ? -3.093 -10.212 -15.529 1.00 90.94 208 PRO A C 1
ATOM 1704 O O . PRO A 1 208 ? -2.020 -10.225 -16.119 1.00 90.94 208 PRO A O 1
ATOM 1707 N N . ASN A 1 209 ? -4.223 -9.785 -16.095 1.00 89.25 209 ASN A N 1
ATOM 1708 C CA . ASN A 1 209 ? -4.316 -9.266 -17.461 1.00 89.25 209 ASN A CA 1
ATOM 1709 C C . ASN A 1 209 ? -4.179 -7.729 -17.530 1.00 89.25 209 ASN A C 1
ATOM 1711 O O . ASN A 1 209 ? -4.686 -7.096 -18.456 1.00 89.25 209 ASN A O 1
ATOM 1715 N N . MET A 1 210 ? -3.552 -7.117 -16.525 1.00 90.38 210 MET A N 1
ATOM 1716 C CA . MET A 1 210 ? -3.447 -5.665 -16.365 1.00 90.38 210 MET A CA 1
ATOM 1717 C C . MET A 1 210 ? -1.998 -5.250 -16.142 1.00 90.38 210 MET A C 1
ATOM 1719 O O . MET A 1 210 ? -1.110 -6.090 -16.023 1.00 90.38 210 MET A O 1
ATOM 1723 N N . MET A 1 211 ? -1.745 -3.943 -16.056 1.00 91.12 211 MET A N 1
ATOM 1724 C CA . MET A 1 211 ? -0.422 -3.494 -15.637 1.00 91.12 211 MET A CA 1
ATOM 1725 C C . MET A 1 211 ? -0.148 -3.964 -14.217 1.00 91.12 211 MET A C 1
ATOM 1727 O O . MET A 1 211 ? -0.952 -3.754 -13.313 1.00 91.12 211 MET A O 1
ATOM 1731 N N . TRP A 1 212 ? 0.990 -4.611 -14.036 1.00 92.00 212 TRP A N 1
ATOM 1732 C CA . TRP A 1 212 ? 1.395 -5.118 -12.742 1.00 92.00 212 TRP A CA 1
ATOM 1733 C C . TRP A 1 212 ? 2.898 -5.075 -12.548 1.00 92.00 212 TRP A C 1
ATOM 1735 O O . TRP A 1 212 ? 3.671 -5.056 -13.515 1.00 92.00 212 TRP A O 1
ATOM 1745 N N . ILE A 1 213 ? 3.268 -5.014 -11.277 1.00 93.19 213 ILE A N 1
ATOM 1746 C CA . ILE A 1 213 ? 4.626 -4.841 -10.777 1.00 93.19 213 ILE A CA 1
ATOM 1747 C C . ILE A 1 213 ? 4.935 -5.918 -9.734 1.00 93.19 213 ILE A C 1
ATOM 1749 O O . ILE A 1 213 ? 4.026 -6.464 -9.092 1.00 93.19 213 ILE A O 1
ATOM 1753 N N . CYS A 1 214 ? 6.218 -6.229 -9.587 1.00 90.25 214 CYS A N 1
ATOM 1754 C CA . CYS A 1 214 ? 6.718 -7.202 -8.620 1.00 90.25 214 CYS A CA 1
ATOM 1755 C C . CYS A 1 214 ? 7.946 -6.687 -7.872 1.00 90.25 214 CYS A C 1
ATOM 1757 O O . CYS A 1 214 ? 8.771 -5.957 -8.466 1.00 90.25 214 CYS A O 1
#

Sequence (214 aa):
MHVEPKELIKSIAFELGKDEFGHLDYTLWWYARASCKGLEICWPVRPDFDFYDFTSPFGALSALLVRKDSIRDLVPKRFTDLPPGFLNKSRVHIINQLSFDFYKVQQLLSEFREVGFLRLQGPSYSTIEQSKKIFDSWAGRSGRALFAWMRNDWDCTYSGGCRNEPNSKLPNLPYKPEDHKRAIDEFIRLIGLSRPFAITFGNVTPAPNMMWIC

Organism: Ophiocordyceps unilateralis (NCBI:txid268505)

Mean predicted aligned error: 5.96 Å